Protein AF-0000000079804919 (afdb_homodimer)

Nearest PDB structures (foldseek):
  4dga-assembly2_B  TM=9.851E-01  e=1.008E-24  Macaca mulatta
  6gs6-assembly1_A  TM=9.842E-01  e=3.233E-24  Homo sapiens
  5yb9-assembly1_A  TM=9.857E-01  e=9.171E-24  Trichomonas vaginalis
  4dgc-assembly5_E  TM=9.926E-01  e=1.914E-23  Macaca mulatta
  2igw-assembly1_A  TM=9.872E-01  e=5.774E-23  Caenorhabditis elegans

Sequence (310 aa):
MTKVFLDFAKDGKLMGRVEIELFSGIVPKTCENFRALCTGEKGFGFRGREVNHSIPQFLMEVAGIGKSIYGPTFDDENFDVNFDAPGIVAMANQGRNSNNDRFYITFSVAEWLNGKNVAFGKVVKGMEFVKIIEKYGSVQGIPTAKFTIVDCGELMTKVFLDFAKDGKLMGRVEIELFSGIVPKTCENFRALCTGEKGFGFRGREVNHSIPQFLMEVAGIGKSIYGPTFDDENFDVNFDAPGIVAMANQGRNSNNDRFYITFSVAEWLNGKNVAFGKVVKGMEFVKIIEKYGSVQGIPTAKFTIVDCGEL

Solvent-accessible surface area (backbone atoms only — not comparable to full-atom values): 15492 Å² total; per-residue (Å²): 127,56,32,32,37,40,27,35,18,50,72,84,40,81,68,44,61,30,30,32,39,31,36,43,89,77,30,43,69,62,28,49,44,52,50,39,25,29,53,29,77,79,78,50,44,40,61,67,28,40,53,62,31,13,29,59,79,39,33,36,30,36,54,48,89,67,41,28,87,79,38,61,46,40,65,69,80,57,46,86,41,71,30,80,42,51,28,34,26,27,45,44,57,87,52,89,46,39,32,40,41,27,33,32,39,25,63,26,62,43,56,85,45,47,72,71,37,39,42,32,31,30,55,76,40,38,60,70,56,57,48,52,50,35,73,33,27,26,94,86,18,55,42,80,57,54,35,29,25,71,39,46,24,70,104,127,56,34,33,37,41,28,35,17,50,74,85,39,80,69,46,59,30,30,31,40,32,37,45,90,78,30,43,68,64,30,48,43,52,50,41,25,29,53,28,79,81,78,49,46,43,61,70,29,38,54,62,30,11,28,59,79,40,35,34,29,36,54,49,89,70,42,31,85,82,39,61,46,41,65,67,79,56,48,86,42,71,32,81,41,51,30,35,25,29,46,42,55,88,52,88,47,38,31,40,42,28,33,31,41,25,63,27,62,43,56,85,45,49,73,72,36,39,43,35,30,31,55,75,40,40,62,70,57,57,48,53,50,34,73,34,27,24,95,85,17,55,42,79,57,54,36,30,26,73,39,44,25,70,103

Secondary structure (DSSP, 8-state):
--EEEEEEEETTEEEEEEEEEE-TTT-HHHHHHHHHHHHTTTS--STT-BEEEEETTTEEEE--SS-BTTBS-B------S---STTEEEE--SSTT-B-S-EEEESS--GGGTTTS-EEEEEEE-HHHHHHHHHT--TTS--SS-EEEEEEEE-/--EEEEEEEETTEEEEEEEEEE-TTT-HHHHHHHHHHHHTTTS--STT-BEEEEETTTEEEE--SS-BTTBS-B------S---STTEEEE--SSTT-B-S-EEEESS--GGGTTTS-EEEEEEE-HHHHHHHHHT--TTS--SS-EEEEEEEE-

Radius of gyration: 20.63 Å; Cα contacts (8 Å, |Δi|>4): 843; chains: 2; bounding box: 39×59×45 Å

Structure (mmCIF, N/CA/C/O backbone):
data_AF-0000000079804919-model_v1
#
loop_
_entity.id
_entity.type
_entity.pdbx_description
1 polymer 'Peptidyl-prolyl cis-trans isomerase'
#
loop_
_atom_site.group_PDB
_atom_site.id
_atom_site.type_symbol
_atom_site.label_atom_id
_atom_site.label_alt_id
_atom_site.label_comp_id
_atom_site.label_asym_id
_atom_site.label_entity_id
_atom_site.label_seq_id
_atom_site.pdbx_PDB_ins_code
_atom_site.Cartn_x
_atom_site.Cartn_y
_atom_site.Cartn_z
_atom_site.occupancy
_atom_site.B_iso_or_equiv
_atom_site.auth_seq_id
_atom_site.auth_comp_id
_atom_site.auth_asym_id
_atom_site.auth_atom_id
_atom_site.pdbx_PDB_model_num
ATOM 1 N N . MET A 1 1 ? 6.641 -24.188 -21.562 1 79.44 1 MET A N 1
ATOM 2 C CA . MET A 1 1 ? 6.578 -23.094 -20.594 1 79.44 1 MET A CA 1
ATOM 3 C C . MET A 1 1 ? 6.258 -23.625 -19.188 1 79.44 1 MET A C 1
ATOM 5 O O . MET A 1 1 ? 5.367 -24.453 -19.031 1 79.44 1 MET A O 1
ATOM 9 N N . THR A 1 2 ? 7.098 -23.438 -18.188 1 95.56 2 THR A N 1
ATOM 10 C CA . THR A 1 2 ? 6.934 -23.969 -16.828 1 95.56 2 THR A CA 1
ATOM 11 C C . THR A 1 2 ? 5.797 -23.234 -16.109 1 95.56 2 THR A C 1
ATOM 13 O O . THR A 1 2 ? 5.676 -22.016 -16.203 1 95.56 2 THR A O 1
ATOM 16 N N . LYS A 1 3 ? 4.859 -24.078 -15.633 1 98.44 3 LYS A N 1
ATOM 17 C CA . LYS A 1 3 ? 3.756 -23.547 -14.844 1 98.44 3 LYS A CA 1
ATOM 18 C C . LYS A 1 3 ? 3.791 -24.078 -13.414 1 98.44 3 LYS A C 1
ATOM 20 O O . LYS A 1 3 ? 4.102 -25.25 -13.188 1 98.44 3 LYS A O 1
ATOM 25 N N . VAL A 1 4 ? 3.418 -23.25 -12.562 1 98.88 4 VAL A N 1
ATOM 26 C CA . VAL A 1 4 ? 3.291 -23.609 -11.156 1 98.88 4 VAL A CA 1
ATOM 27 C C . VAL A 1 4 ? 1.936 -23.141 -10.625 1 98.88 4 VAL A C 1
ATOM 29 O O . VAL A 1 4 ? 1.217 -22.406 -11.305 1 98.88 4 VAL A O 1
ATOM 32 N N . PHE A 1 5 ? 1.594 -23.719 -9.523 1 98.81 5 PHE A N 1
ATOM 33 C CA . PHE A 1 5 ? 0.35 -23.297 -8.883 1 98.81 5 PHE A CA 1
ATOM 34 C C . PHE A 1 5 ? 0.578 -22.953 -7.418 1 98.81 5 PHE A C 1
ATOM 36 O O . PHE A 1 5 ? 1.514 -23.469 -6.797 1 98.81 5 PHE A O 1
ATOM 43 N N . LEU A 1 6 ? -0.204 -22.141 -6.898 1 98.81 6 LEU A N 1
ATOM 44 C CA . LEU A 1 6 ? -0.35 -21.781 -5.492 1 98.81 6 LEU A CA 1
ATOM 45 C C . LEU A 1 6 ? -1.805 -21.891 -5.047 1 98.81 6 LEU A C 1
ATOM 47 O O . LEU A 1 6 ? -2.684 -21.25 -5.613 1 98.81 6 LEU A O 1
ATOM 51 N N . ASP A 1 7 ? -2.111 -22.734 -4.105 1 98.81 7 ASP A N 1
ATOM 52 C CA . ASP A 1 7 ? -3.426 -22.812 -3.477 1 98.81 7 ASP A CA 1
ATOM 53 C C . ASP A 1 7 ? -3.486 -21.922 -2.234 1 98.81 7 ASP A C 1
ATOM 55 O O . ASP A 1 7 ? -2.746 -22.141 -1.272 1 98.81 7 ASP A O 1
ATOM 59 N N . PHE A 1 8 ? -4.348 -20.953 -2.316 1 98.75 8 PHE A N 1
ATOM 60 C CA . PHE A 1 8 ? -4.473 -20.016 -1.204 1 98.75 8 PHE A CA 1
ATOM 61 C C . PHE A 1 8 ? -5.648 -20.391 -0.311 1 98.75 8 PHE A C 1
ATOM 63 O O . PHE A 1 8 ? -6.688 -20.844 -0.8 1 98.75 8 PHE A O 1
ATOM 70 N N . ALA A 1 9 ? -5.477 -20.25 0.929 1 98.62 9 ALA A N 1
ATOM 71 C CA . ALA A 1 9 ? -6.547 -20.281 1.92 1 98.62 9 ALA A CA 1
ATOM 72 C C . ALA A 1 9 ? -6.738 -18.922 2.572 1 98.62 9 ALA A C 1
ATOM 74 O O . ALA A 1 9 ? -5.777 -18.156 2.729 1 98.62 9 ALA A O 1
ATOM 75 N N . LYS A 1 10 ? -7.91 -18.547 2.785 1 98.06 10 LYS A N 1
ATOM 76 C CA . LYS A 1 10 ? -8.281 -17.391 3.59 1 98.06 10 LYS A CA 1
ATOM 77 C C . LYS A 1 10 ? -8.758 -17.812 4.977 1 98.06 10 LYS A C 1
ATOM 79 O O . LYS A 1 10 ? -9.75 -18.531 5.105 1 98.06 10 LYS A O 1
ATOM 84 N N . ASP A 1 11 ? -8.031 -17.453 5.992 1 98.12 11 ASP A N 1
ATOM 85 C CA . ASP A 1 11 ? -8.383 -17.781 7.367 1 98.12 11 ASP A CA 1
ATOM 86 C C . ASP A 1 11 ? -8.578 -19.281 7.539 1 98.12 11 ASP A C 1
ATOM 88 O O . ASP A 1 11 ? -9.555 -19.734 8.148 1 98.12 11 ASP A O 1
ATOM 92 N N . GLY A 1 12 ? -7.691 -19.984 6.883 1 97.25 12 GLY A N 1
ATOM 93 C CA . GLY A 1 12 ? -7.656 -21.422 7.055 1 97.25 12 GLY A CA 1
ATOM 94 C C . GLY A 1 12 ? -8.586 -22.156 6.109 1 97.25 12 GLY A C 1
ATOM 95 O O . GLY A 1 12 ? -8.578 -23.391 6.059 1 97.25 12 GLY A O 1
ATOM 96 N N . LYS A 1 13 ? -9.484 -21.422 5.441 1 97.62 13 LYS A N 1
ATOM 97 C CA . LYS A 1 13 ? -10.398 -22.047 4.48 1 97.62 13 LYS A CA 1
ATOM 98 C C . LYS A 1 13 ? -9.883 -21.891 3.055 1 97.62 13 LYS A C 1
ATOM 100 O O . LYS A 1 13 ? -9.555 -20.781 2.621 1 97.62 13 LYS A O 1
ATOM 105 N N . LEU A 1 14 ? -9.812 -23.031 2.385 1 98.12 14 LEU A N 1
ATOM 106 C CA . LEU A 1 14 ? -9.328 -23.047 1.008 1 98.12 14 LEU A CA 1
ATOM 107 C C . LEU A 1 14 ? -10.094 -22.031 0.162 1 98.12 14 LEU A C 1
ATOM 109 O O . LEU A 1 14 ? -11.328 -22 0.176 1 98.12 14 LEU A O 1
ATOM 113 N N . MET A 1 15 ? -9.406 -21.172 -0.5 1 98 15 MET A N 1
ATOM 114 C CA . MET A 1 15 ? -9.969 -20.141 -1.362 1 98 15 MET A CA 1
ATOM 115 C C . MET A 1 15 ? -9.938 -20.562 -2.824 1 98 15 MET A C 1
ATOM 117 O O . MET A 1 15 ? -10.969 -20.562 -3.502 1 98 15 MET A O 1
ATOM 121 N N . GLY A 1 16 ? -8.688 -20.922 -3.262 1 98.5 16 GLY A N 1
ATOM 122 C CA . GLY A 1 16 ? -8.562 -21.359 -4.641 1 98.5 16 GLY A CA 1
ATOM 123 C C . GLY A 1 16 ? -7.129 -21.391 -5.129 1 98.5 16 GLY A C 1
ATOM 124 O O . GLY A 1 16 ? -6.203 -21.094 -4.375 1 98.5 16 GLY A O 1
ATOM 125 N N . ARG A 1 17 ? -7.055 -21.891 -6.434 1 98.75 17 ARG A N 1
ATOM 126 C CA . ARG A 1 17 ? -5.746 -22.125 -7.047 1 98.75 17 ARG A CA 1
ATOM 127 C C . ARG A 1 17 ? -5.398 -21 -8.016 1 98.75 17 ARG A C 1
ATOM 129 O O . ARG A 1 17 ? -6.246 -20.562 -8.797 1 98.75 17 ARG A O 1
ATOM 136 N N . VAL A 1 18 ? -4.215 -20.5 -7.859 1 98.88 18 VAL A N 1
ATOM 137 C CA . VAL A 1 18 ? -3.611 -19.578 -8.812 1 98.88 18 VAL A CA 1
ATOM 138 C C . VAL A 1 18 ? -2.537 -20.297 -9.625 1 98.88 18 VAL A C 1
ATOM 140 O O . VAL A 1 18 ? -1.664 -20.953 -9.062 1 98.88 18 VAL A O 1
ATOM 143 N N . GLU A 1 19 ? -2.637 -20.172 -10.906 1 98.94 19 GLU A N 1
ATOM 144 C CA . GLU A 1 19 ? -1.635 -20.75 -11.797 1 98.94 19 GLU A CA 1
ATOM 145 C C . GLU A 1 19 ? -0.771 -19.656 -12.43 1 98.94 19 GLU A C 1
ATOM 147 O O . GLU A 1 19 ? -1.288 -18.656 -12.906 1 98.94 19 GLU A O 1
ATOM 152 N N . ILE A 1 20 ? 0.447 -19.906 -12.422 1 98.88 20 ILE A N 1
ATOM 153 C CA . ILE A 1 20 ? 1.438 -18.953 -12.898 1 98.88 20 ILE A CA 1
ATOM 154 C C . ILE A 1 20 ? 2.285 -19.594 -14 1 98.88 20 ILE A C 1
ATOM 156 O O . ILE A 1 20 ? 2.783 -20.703 -13.836 1 98.88 20 ILE A O 1
ATOM 160 N N . GLU A 1 21 ? 2.354 -18.906 -15.086 1 98.88 21 GLU A N 1
ATOM 161 C CA . GLU A 1 21 ? 3.32 -19.25 -16.125 1 98.88 21 GLU A CA 1
ATOM 162 C C . GLU A 1 21 ? 4.656 -18.547 -15.891 1 98.88 21 GLU A C 1
ATOM 164 O O . GLU A 1 21 ? 4.699 -17.328 -15.68 1 98.88 21 GLU A O 1
ATOM 169 N N . LEU A 1 22 ? 5.668 -19.297 -15.867 1 98.69 22 LEU A N 1
ATOM 170 C CA . LEU A 1 22 ? 7.02 -18.797 -15.672 1 98.69 22 LEU A CA 1
ATOM 171 C C . LEU A 1 22 ? 7.695 -18.5 -17.016 1 98.69 22 LEU A C 1
ATOM 173 O O . LEU A 1 22 ? 7.547 -19.281 -17.953 1 98.69 22 LEU A O 1
ATOM 177 N N . PHE A 1 23 ? 8.43 -17.469 -17.016 1 98.44 23 PHE A N 1
ATOM 178 C CA . PHE A 1 23 ? 9.148 -17.094 -18.234 1 98.44 23 PHE A CA 1
ATOM 179 C C . PHE A 1 23 ? 10.562 -17.672 -18.219 1 98.44 23 PHE A C 1
ATOM 181 O O . PHE A 1 23 ? 11.531 -16.922 -18.328 1 98.44 23 PHE A O 1
ATOM 188 N N . SER A 1 24 ? 10.586 -18.953 -18.266 1 97.75 24 SER A N 1
ATOM 189 C CA . SER A 1 24 ? 11.836 -19.688 -18.094 1 97.75 24 SER A CA 1
ATOM 190 C C . SER A 1 24 ? 12.773 -19.438 -19.281 1 97.75 24 SER A C 1
ATOM 192 O O . SER A 1 24 ? 13.992 -19.609 -19.156 1 97.75 24 SER A O 1
ATOM 194 N N . GLY A 1 25 ? 12.242 -19.062 -20.391 1 97.19 25 GLY A N 1
ATOM 195 C CA . GLY A 1 25 ? 13.07 -18.75 -21.547 1 97.19 25 GLY A CA 1
ATOM 196 C C . GLY A 1 25 ? 13.75 -17.391 -21.438 1 97.19 25 GLY A C 1
ATOM 197 O O . GLY A 1 25 ? 14.742 -17.141 -22.125 1 97.19 25 GLY A O 1
ATOM 198 N N . ILE A 1 26 ? 13.281 -16.656 -20.609 1 97.69 26 ILE A N 1
ATOM 199 C CA . ILE A 1 26 ? 13.773 -15.289 -20.5 1 97.69 26 ILE A CA 1
ATOM 200 C C . ILE A 1 26 ? 14.664 -15.164 -19.266 1 97.69 26 ILE A C 1
ATOM 202 O O . ILE A 1 26 ? 15.773 -14.625 -19.344 1 97.69 26 ILE A O 1
ATOM 206 N N . VAL A 1 27 ? 14.211 -15.633 -18.141 1 98.06 27 VAL A N 1
ATOM 207 C CA . VAL A 1 27 ? 14.93 -15.562 -16.875 1 98.06 27 VAL A CA 1
ATOM 208 C C . VAL A 1 27 ? 14.969 -16.938 -16.219 1 98.06 27 VAL A C 1
ATOM 210 O O . VAL A 1 27 ? 14.414 -17.141 -15.141 1 98.06 27 VAL A O 1
ATOM 213 N N . PRO A 1 28 ? 15.695 -17.859 -16.875 1 98.25 28 PRO A N 1
ATOM 214 C CA . PRO A 1 28 ? 15.68 -19.25 -16.438 1 98.25 28 PRO A CA 1
ATOM 215 C C . PRO A 1 28 ? 16.141 -19.422 -14.992 1 98.25 28 PRO A C 1
ATOM 217 O O . PRO A 1 28 ? 15.602 -20.266 -14.266 1 98.25 28 PRO A O 1
ATOM 220 N N . LYS A 1 29 ? 17.188 -18.656 -14.57 1 97.88 29 LYS A N 1
ATOM 221 C CA . LYS A 1 29 ? 17.688 -18.797 -13.211 1 97.88 29 LYS A CA 1
ATOM 222 C C . LYS A 1 29 ? 16.641 -18.375 -12.188 1 97.88 29 LYS A C 1
ATOM 224 O O . LYS A 1 29 ? 16.406 -19.062 -11.188 1 97.88 29 LYS A O 1
ATOM 229 N N . THR A 1 30 ? 16.016 -17.312 -12.352 1 97.94 30 THR A N 1
ATOM 230 C CA . THR A 1 30 ? 14.961 -16.812 -11.477 1 97.94 30 THR A CA 1
ATOM 231 C C . THR A 1 30 ? 13.773 -17.766 -11.453 1 97.94 30 THR A C 1
ATOM 233 O O . THR A 1 30 ? 13.234 -18.062 -10.391 1 97.94 30 THR A O 1
ATOM 236 N N . CYS A 1 31 ? 13.414 -18.25 -12.586 1 98.56 31 CYS A N 1
ATOM 237 C CA . CYS A 1 31 ? 12.289 -19.188 -12.688 1 98.56 31 CYS A CA 1
ATOM 238 C C . CYS A 1 31 ? 12.586 -20.469 -11.93 1 98.56 31 CYS A C 1
ATOM 240 O O . CYS A 1 31 ? 11.703 -21.031 -11.273 1 98.56 31 CYS A O 1
ATOM 242 N N . GLU A 1 32 ? 13.758 -20.859 -12.07 1 98.44 32 GLU A N 1
ATOM 243 C CA . GLU A 1 32 ? 14.125 -22.109 -11.383 1 98.44 32 GLU A CA 1
ATOM 244 C C . GLU A 1 32 ? 14.078 -21.938 -9.867 1 98.44 32 GLU A C 1
ATOM 246 O O . GLU A 1 32 ? 13.641 -22.828 -9.148 1 98.44 32 GLU A O 1
ATOM 251 N N . ASN A 1 33 ? 14.57 -20.844 -9.359 1 98.19 33 ASN A N 1
ATOM 252 C CA . ASN A 1 33 ? 14.453 -20.547 -7.934 1 98.19 33 ASN A CA 1
ATOM 253 C C . ASN A 1 33 ? 13 -20.625 -7.469 1 98.19 33 ASN A C 1
ATOM 255 O O . ASN A 1 33 ? 12.703 -21.297 -6.48 1 98.19 33 ASN A O 1
ATOM 259 N N . PHE A 1 34 ? 12.031 -19.984 -8.242 1 98.19 34 PHE A N 1
ATOM 260 C CA . PHE A 1 34 ? 10.617 -19.922 -7.887 1 98.19 34 PHE A CA 1
ATOM 261 C C . PHE A 1 34 ? 9.984 -21.312 -7.977 1 98.19 34 PHE A C 1
ATOM 263 O O . PHE A 1 34 ? 9.258 -21.734 -7.074 1 98.19 34 PHE A O 1
ATOM 270 N N . ARG A 1 35 ? 10.281 -21.969 -9.07 1 98.56 35 ARG A N 1
ATOM 271 C CA . ARG A 1 35 ? 9.742 -23.312 -9.273 1 98.56 35 ARG A CA 1
ATOM 272 C C . ARG A 1 35 ? 10.148 -24.25 -8.133 1 98.56 35 ARG A C 1
ATOM 274 O O . ARG A 1 35 ? 9.312 -24.969 -7.582 1 98.56 35 ARG A O 1
ATOM 281 N N . ALA A 1 36 ? 11.383 -24.203 -7.738 1 98.38 36 ALA A N 1
ATOM 282 C CA . ALA A 1 36 ? 11.883 -25.094 -6.691 1 98.38 36 ALA A CA 1
ATOM 283 C C . ALA A 1 36 ? 11.266 -24.75 -5.34 1 98.38 36 ALA A C 1
ATOM 285 O O . ALA A 1 36 ? 11 -25.641 -4.527 1 98.38 36 ALA A O 1
ATOM 286 N N . LEU A 1 37 ? 11.031 -23.5 -5.105 1 97.94 37 LEU A N 1
ATOM 287 C CA . LEU A 1 37 ? 10.383 -23.078 -3.865 1 97.94 37 LEU A CA 1
ATOM 288 C C . LEU A 1 37 ? 8.906 -23.484 -3.863 1 97.94 37 LEU A C 1
ATOM 290 O O . LEU A 1 37 ? 8.344 -23.781 -2.809 1 97.94 37 LEU A O 1
ATOM 294 N N . CYS A 1 38 ? 8.258 -23.547 -5.043 1 98.19 38 CYS A N 1
ATOM 295 C CA . CYS A 1 38 ? 6.887 -24.031 -5.148 1 98.19 38 CYS A CA 1
ATOM 296 C C . CYS A 1 38 ? 6.809 -25.531 -4.836 1 98.19 38 CYS A C 1
ATOM 298 O O . CYS A 1 38 ? 5.855 -25.984 -4.199 1 98.19 38 CYS A O 1
ATOM 300 N N . THR A 1 39 ? 7.863 -26.219 -5.309 1 98.06 39 THR A N 1
ATOM 301 C CA . THR A 1 39 ? 7.816 -27.656 -5.137 1 98.06 39 THR A CA 1
ATOM 302 C C . THR A 1 39 ? 8.32 -28.062 -3.754 1 98.06 39 THR A C 1
ATOM 304 O O . THR A 1 39 ? 8.016 -29.141 -3.264 1 98.06 39 THR A O 1
ATOM 307 N N . GLY A 1 40 ? 9.117 -27.25 -3.258 1 97.19 40 GLY A N 1
ATOM 308 C CA . GLY A 1 40 ? 9.719 -27.578 -1.974 1 97.19 40 GLY A CA 1
ATOM 309 C C . GLY A 1 40 ? 10.805 -28.641 -2.074 1 97.19 40 GLY A C 1
ATOM 310 O O . GLY A 1 40 ? 11.195 -29.234 -1.067 1 97.19 40 GLY A O 1
ATOM 311 N N . GLU A 1 41 ? 11.312 -28.844 -3.135 1 97.56 41 GLU A N 1
ATOM 312 C CA . GLU A 1 41 ? 12.203 -29.984 -3.363 1 97.56 41 GLU A CA 1
ATOM 313 C C . GLU A 1 41 ? 13.578 -29.75 -2.75 1 97.56 41 GLU A C 1
ATOM 315 O O . GLU A 1 41 ? 14.359 -30.688 -2.578 1 97.56 41 GLU A O 1
ATOM 320 N N . LYS A 1 42 ? 13.812 -28.641 -2.395 1 96.12 42 LYS A N 1
ATOM 321 C CA . LYS A 1 42 ? 15.078 -28.328 -1.75 1 96.12 42 LYS A CA 1
ATOM 322 C C . LYS A 1 42 ? 14.945 -28.359 -0.23 1 96.12 42 LYS A C 1
ATOM 324 O O . LYS A 1 42 ? 15.883 -28 0.487 1 96.12 42 LYS A O 1
ATOM 329 N N . GLY A 1 43 ? 13.844 -28.578 0.295 1 95.69 43 GLY A N 1
ATOM 330 C CA . GLY A 1 43 ? 13.625 -28.719 1.727 1 95.69 43 GLY A CA 1
ATOM 331 C C . GLY A 1 43 ? 12.977 -27.484 2.346 1 95.69 43 GLY A C 1
ATOM 332 O O . GLY A 1 43 ? 12.789 -27.422 3.562 1 95.69 43 GLY A O 1
ATOM 333 N N . PHE A 1 44 ? 12.773 -26.594 1.587 1 95.94 44 PHE A N 1
ATOM 334 C CA . PHE A 1 44 ? 12.055 -25.391 1.977 1 95.94 44 PHE A CA 1
ATOM 335 C C . PHE A 1 44 ? 11.289 -24.812 0.792 1 95.94 44 PHE A C 1
ATOM 337 O O . PHE A 1 44 ? 11.547 -25.172 -0.358 1 95.94 44 PHE A O 1
ATOM 344 N N . GLY A 1 45 ? 10.211 -24.047 1.092 1 96.81 45 GLY A N 1
ATOM 345 C CA . GLY A 1 45 ? 9.406 -23.5 0.015 1 96.81 45 GLY A CA 1
ATOM 346 C C . GLY A 1 45 ? 8.242 -22.656 0.509 1 96.81 45 GLY A C 1
ATOM 347 O O . GLY A 1 45 ? 8.297 -22.094 1.61 1 96.81 45 GLY A O 1
ATOM 348 N N . PHE A 1 46 ? 7.277 -22.547 -0.342 1 97.81 46 PHE A N 1
ATOM 349 C CA . PHE A 1 46 ? 6.211 -21.578 -0.124 1 97.81 46 PHE A CA 1
ATOM 350 C C . PHE A 1 46 ? 5.062 -22.203 0.662 1 97.81 46 PHE A C 1
ATOM 352 O O . PHE A 1 46 ? 4.184 -21.5 1.151 1 97.81 46 PHE A O 1
ATOM 359 N N . ARG A 1 47 ? 4.992 -23.531 0.746 1 97.06 47 ARG A N 1
ATOM 360 C CA . ARG A 1 47 ? 3.891 -24.141 1.484 1 97.06 47 ARG A CA 1
ATOM 361 C C . ARG A 1 47 ? 3.852 -23.641 2.924 1 97.06 47 ARG A C 1
ATOM 363 O O . ARG A 1 47 ? 4.871 -23.656 3.617 1 97.06 47 ARG A O 1
ATOM 370 N N . GLY A 1 48 ? 2.742 -23.125 3.256 1 97.19 48 GLY A N 1
ATOM 371 C CA . GLY A 1 48 ? 2.549 -22.641 4.613 1 97.19 48 GLY A CA 1
ATOM 372 C C . GLY A 1 48 ? 2.867 -21.172 4.773 1 97.19 48 GLY A C 1
ATOM 373 O O . GLY A 1 48 ? 2.59 -20.578 5.816 1 97.19 48 GLY A O 1
ATOM 374 N N . ARG A 1 49 ? 3.42 -20.578 3.758 1 98.12 49 ARG A N 1
ATOM 375 C CA . ARG A 1 49 ? 3.797 -19.172 3.828 1 98.12 49 ARG A CA 1
ATOM 376 C C . ARG A 1 49 ? 2.578 -18.266 3.674 1 98.12 49 ARG A C 1
ATOM 378 O O . ARG A 1 49 ? 1.578 -18.656 3.07 1 98.12 49 ARG A O 1
ATOM 385 N N . GLU A 1 50 ? 2.654 -17.125 4.273 1 97.88 50 GLU A N 1
ATOM 386 C CA . GLU A 1 50 ? 1.538 -16.188 4.277 1 97.88 50 GLU A CA 1
ATOM 387 C C . GLU A 1 50 ? 1.8 -15.023 3.336 1 97.88 50 GLU A C 1
ATOM 389 O O . GLU A 1 50 ? 2.953 -14.695 3.043 1 97.88 50 GLU A O 1
ATOM 394 N N . VAL A 1 51 ? 0.707 -14.492 2.793 1 98 51 VAL A N 1
ATOM 395 C CA . VAL A 1 51 ? 0.78 -13.172 2.164 1 98 51 VAL A CA 1
ATOM 396 C C . VAL A 1 51 ? 1.035 -12.109 3.225 1 98 51 VAL A C 1
ATOM 398 O O . VAL A 1 51 ? 0.164 -11.82 4.051 1 98 51 VAL A O 1
ATOM 401 N N . ASN A 1 52 ? 2.209 -11.531 3.189 1 95.88 52 ASN A N 1
ATOM 402 C CA . ASN A 1 52 ? 2.582 -10.625 4.27 1 9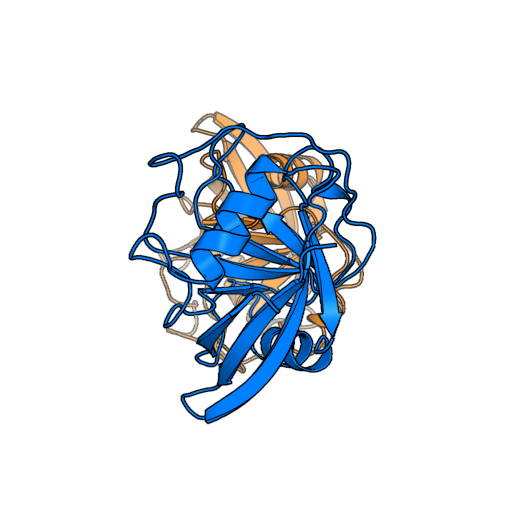5.88 52 ASN A CA 1
ATOM 403 C C . ASN A 1 52 ? 2.348 -9.172 3.885 1 95.88 52 ASN A C 1
ATOM 405 O O . ASN A 1 52 ? 2.324 -8.289 4.75 1 95.88 52 ASN A O 1
ATOM 409 N N . HIS A 1 53 ? 2.203 -8.898 2.568 1 95.62 53 HIS A N 1
ATOM 410 C CA . HIS A 1 53 ? 1.838 -7.566 2.104 1 95.62 53 HIS A CA 1
ATOM 411 C C . HIS A 1 53 ? 0.755 -7.637 1.03 1 95.62 53 HIS A C 1
ATOM 413 O O . HIS A 1 53 ? 0.788 -8.516 0.166 1 95.62 53 HIS A O 1
ATOM 419 N N . SER A 1 54 ? -0.128 -6.805 1.085 1 95.5 54 SER A N 1
ATOM 420 C CA . SER A 1 54 ? -1.164 -6.594 0.079 1 95.5 54 SER A CA 1
ATOM 421 C C . SER A 1 54 ? -1.59 -5.129 0.024 1 95.5 54 SER A C 1
ATOM 423 O O . SER A 1 54 ? -2.221 -4.625 0.956 1 95.5 54 SER A O 1
ATOM 425 N N . ILE A 1 55 ? -1.188 -4.516 -1.048 1 93.69 55 ILE A N 1
ATOM 426 C CA . ILE A 1 55 ? -1.53 -3.115 -1.265 1 93.69 55 ILE A CA 1
ATOM 427 C C . ILE A 1 55 ? -2.496 -2.996 -2.443 1 93.69 55 ILE A C 1
ATOM 429 O O . ILE A 1 55 ? -2.111 -3.221 -3.592 1 93.69 55 ILE A O 1
ATOM 433 N N . PRO A 1 56 ? -3.793 -2.578 -2.135 1 92.94 56 PRO A N 1
ATOM 434 C CA . PRO A 1 56 ? -4.781 -2.498 -3.215 1 92.94 56 PRO A CA 1
ATOM 435 C C . PRO A 1 56 ? -4.309 -1.635 -4.383 1 92.94 56 PRO A C 1
ATOM 437 O O . PRO A 1 56 ? -3.686 -0.591 -4.172 1 92.94 56 PRO A O 1
ATOM 440 N N . GLN A 1 57 ? -4.633 -2.146 -5.633 1 92.25 57 GLN A N 1
ATOM 441 C CA . GLN A 1 57 ? -4.316 -1.493 -6.898 1 92.25 57 GLN A CA 1
ATOM 442 C C . GLN A 1 57 ? -2.814 -1.528 -7.172 1 92.25 57 GLN A C 1
ATOM 444 O O . GLN A 1 57 ? -2.318 -0.804 -8.039 1 92.25 57 GLN A O 1
ATOM 449 N N . PHE A 1 58 ? -2.084 -2.316 -6.461 1 93.94 58 PHE A N 1
ATOM 450 C CA . PHE A 1 58 ? -0.643 -2.404 -6.668 1 93.94 58 PHE A CA 1
ATOM 451 C C . PHE A 1 58 ? -0.193 -3.859 -6.73 1 93.94 58 PHE A C 1
ATOM 453 O O . PHE A 1 58 ? -0.198 -4.473 -7.797 1 93.94 58 PHE A O 1
ATOM 460 N N . LEU A 1 59 ? -0.017 -4.426 -5.43 1 97.25 59 LEU A N 1
ATOM 461 C CA . LEU A 1 59 ? 0.508 -5.785 -5.492 1 97.25 59 LEU A CA 1
ATOM 462 C C . LEU A 1 59 ? 0.26 -6.523 -4.18 1 97.25 59 LEU A C 1
ATOM 464 O O . LEU A 1 59 ? -0.171 -5.918 -3.193 1 97.25 59 LEU A O 1
ATOM 468 N N . MET A 1 60 ? 0.433 -7.883 -4.164 1 98 60 MET A N 1
ATOM 469 C CA . MET A 1 60 ? 0.613 -8.727 -2.986 1 98 60 MET A CA 1
ATOM 470 C C . MET A 1 60 ? 2.008 -9.344 -2.967 1 98 60 MET A C 1
ATOM 472 O O . MET A 1 60 ? 2.602 -9.578 -4.02 1 98 60 MET A O 1
ATOM 476 N N . GLU A 1 61 ? 2.535 -9.531 -1.785 1 97.38 61 GLU A N 1
ATOM 477 C CA . GLU A 1 61 ? 3.863 -10.117 -1.615 1 97.38 61 GLU A CA 1
ATOM 478 C C . GLU A 1 61 ? 3.828 -11.297 -0.656 1 97.38 61 GLU A C 1
ATOM 480 O O . GLU A 1 61 ? 3.055 -11.305 0.305 1 97.38 61 GLU A O 1
ATOM 485 N N . VAL A 1 62 ? 4.539 -12.367 -0.976 1 97.75 62 VAL A N 1
ATOM 486 C CA . VAL A 1 62 ? 4.781 -13.523 -0.117 1 97.75 62 VAL A CA 1
ATOM 487 C C . VAL A 1 62 ? 6.273 -13.625 0.193 1 97.75 62 VAL A C 1
ATOM 489 O O . VAL A 1 62 ? 7.109 -13.578 -0.715 1 97.75 62 VAL A O 1
ATOM 492 N N . ALA A 1 63 ? 6.539 -13.672 1.474 1 90.38 63 ALA A N 1
ATOM 493 C CA . ALA A 1 63 ? 7.918 -13.898 1.901 1 90.38 63 ALA A CA 1
ATOM 494 C C . ALA A 1 63 ? 8.164 -15.375 2.189 1 90.38 63 ALA A C 1
ATOM 496 O O . ALA A 1 63 ? 7.273 -16.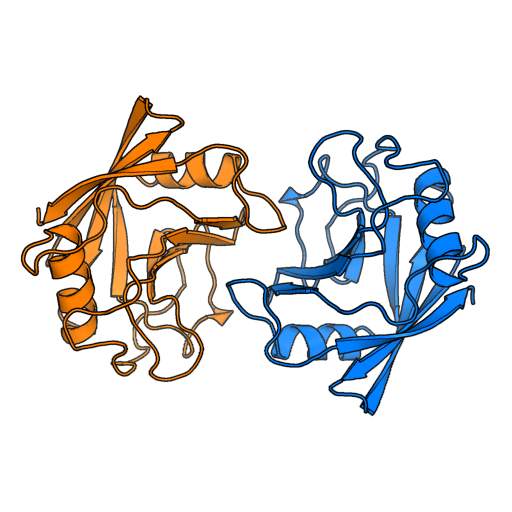078 2.66 1 90.38 63 ALA A O 1
ATOM 497 N N . GLY A 1 64 ? 9.375 -15.875 1.843 1 88.62 64 GLY A N 1
ATOM 498 C CA . GLY A 1 64 ? 9.789 -17.234 2.148 1 88.62 64 GLY A CA 1
ATOM 499 C C . GLY A 1 64 ? 10.562 -17.344 3.449 1 88.62 64 GLY A C 1
ATOM 500 O O . GLY A 1 64 ? 10.172 -16.75 4.457 1 88.62 64 GLY A O 1
ATOM 501 N N . ILE A 1 65 ? 11.477 -18.156 3.516 1 88.62 65 ILE A N 1
ATOM 502 C CA . ILE A 1 65 ? 12.227 -18.484 4.723 1 88.62 65 ILE A CA 1
ATOM 503 C C . ILE A 1 65 ? 13.477 -17.625 4.805 1 88.62 65 ILE A C 1
ATOM 505 O O . ILE A 1 65 ? 14.211 -17.672 5.797 1 88.62 65 ILE A O 1
ATOM 509 N N . GLY A 1 66 ? 13.812 -16.953 3.729 1 92.12 66 GLY A N 1
ATOM 510 C CA . GLY A 1 66 ? 14.93 -16.016 3.805 1 92.12 66 GLY A CA 1
ATOM 511 C C . GLY A 1 66 ? 16.141 -16.469 3.004 1 92.12 66 GLY A C 1
ATOM 512 O O . GLY A 1 66 ? 17.266 -16.047 3.268 1 92.12 66 GLY A O 1
ATOM 513 N N . LYS A 1 67 ? 15.922 -17.391 2.125 1 95.44 67 LYS A N 1
ATOM 514 C CA . LYS A 1 67 ? 17.016 -17.844 1.276 1 95.44 67 LYS A CA 1
ATOM 515 C C . LYS A 1 67 ? 16.516 -18.391 -0.053 1 95.44 67 LYS A C 1
ATOM 517 O O . LYS A 1 67 ? 15.406 -18.938 -0.121 1 95.44 67 LYS A O 1
ATOM 522 N N . SER A 1 68 ? 17.359 -18.188 -1.107 1 96.75 68 SER A N 1
ATOM 523 C CA . SER A 1 68 ? 17.109 -18.797 -2.41 1 96.75 68 SER A CA 1
ATOM 524 C C . SER A 1 68 ? 17.734 -20.203 -2.488 1 96.75 68 SER A C 1
ATOM 526 O O . SER A 1 68 ? 18.391 -20.641 -1.545 1 96.75 68 SER A O 1
ATOM 528 N N . ILE A 1 69 ? 17.438 -20.875 -3.545 1 97.5 69 ILE A N 1
ATOM 529 C CA . ILE A 1 69 ? 18.031 -22.203 -3.746 1 97.5 69 ILE A CA 1
ATOM 530 C C . ILE A 1 69 ? 19.516 -22.062 -4.102 1 97.5 69 ILE A C 1
ATOM 532 O O . ILE A 1 69 ? 20.25 -23.047 -4.113 1 97.5 69 ILE A O 1
ATOM 536 N N . TYR A 1 70 ? 20 -20.828 -4.32 1 97.62 70 TYR A N 1
ATOM 537 C CA . TYR A 1 70 ? 21.375 -20.578 -4.699 1 97.62 70 TYR A CA 1
ATOM 538 C C . TYR A 1 70 ? 22.172 -20.031 -3.52 1 97.62 70 TYR A C 1
ATOM 540 O O . TYR A 1 70 ? 23.375 -19.75 -3.648 1 97.62 70 TYR A O 1
ATOM 548 N N . GLY A 1 71 ? 21.625 -19.984 -2.48 1 96.69 71 GLY A N 1
ATOM 549 C CA . GLY A 1 71 ? 22.188 -19.312 -1.317 1 96.69 71 GLY A CA 1
ATOM 550 C C . GLY A 1 71 ? 21.281 -18.203 -0.781 1 96.69 71 GLY A C 1
ATOM 551 O O . GLY A 1 71 ? 20.078 -18.188 -1.05 1 96.69 71 GLY A O 1
ATOM 552 N N . PRO A 1 72 ? 21.875 -17.359 0.104 1 96.06 72 PRO A N 1
ATOM 553 C CA . PRO A 1 72 ? 21.031 -16.328 0.709 1 96.06 72 PRO A CA 1
ATOM 554 C C . PRO A 1 72 ? 20.375 -15.406 -0.327 1 96.06 72 PRO A C 1
ATOM 556 O O . PRO A 1 72 ? 19.188 -15.094 -0.227 1 96.06 72 PRO A O 1
ATOM 559 N N . THR A 1 73 ? 21.172 -14.945 -1.338 1 95.06 73 THR A N 1
ATOM 560 C CA . THR A 1 73 ? 20.688 -14.094 -2.41 1 95.06 73 THR A CA 1
ATOM 561 C C . THR A 1 73 ? 21.25 -14.531 -3.758 1 95.06 73 THR A C 1
ATOM 563 O O . THR A 1 73 ? 22.125 -15.406 -3.816 1 95.06 73 THR A O 1
ATOM 566 N N . PHE A 1 74 ? 20.688 -14.078 -4.867 1 97.5 74 PHE A N 1
ATOM 567 C CA . PHE A 1 74 ? 21.234 -14.281 -6.207 1 97.5 74 PHE A CA 1
ATOM 568 C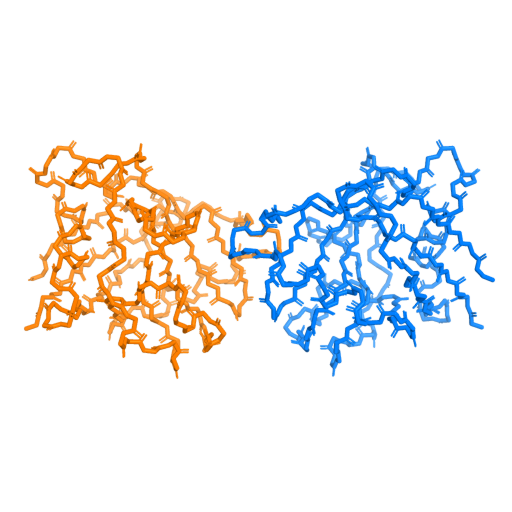 C . PHE A 1 74 ? 21 -13.055 -7.074 1 97.5 74 PHE A C 1
ATOM 570 O O . PHE A 1 74 ? 20.156 -12.211 -6.762 1 97.5 74 PHE A O 1
ATOM 577 N N . ASP A 1 75 ? 21.734 -12.922 -8.078 1 97.19 75 ASP A N 1
ATOM 578 C CA . ASP A 1 75 ? 21.797 -11.727 -8.906 1 97.19 75 ASP A CA 1
ATOM 579 C C . ASP A 1 75 ? 20.547 -11.602 -9.789 1 97.19 75 ASP A C 1
ATOM 581 O O . ASP A 1 75 ? 19.938 -12.609 -10.156 1 97.19 75 ASP A O 1
ATOM 585 N N . ASP A 1 76 ? 20.25 -10.273 -10.109 1 96.25 76 ASP A N 1
ATOM 586 C CA . ASP A 1 76 ? 19.25 -10.008 -11.141 1 96.25 76 ASP A CA 1
ATOM 587 C C . ASP A 1 76 ? 19.672 -10.625 -12.477 1 96.25 76 ASP A C 1
ATOM 589 O O . ASP A 1 76 ? 20.797 -10.414 -12.938 1 96.25 76 ASP A O 1
ATOM 593 N N . GLU A 1 77 ? 18.812 -11.438 -12.969 1 97.25 77 GLU A N 1
ATOM 594 C CA . GLU A 1 77 ? 19.125 -12.07 -14.25 1 97.25 77 GLU A CA 1
ATOM 595 C C . GLU A 1 77 ? 19 -11.086 -15.398 1 97.25 77 GLU A C 1
ATOM 597 O O . GLU A 1 77 ? 19.953 -10.875 -16.156 1 97.25 77 GLU A O 1
ATOM 602 N N . ASN A 1 78 ? 17.906 -10.43 -15.672 1 97 78 ASN A N 1
ATOM 603 C CA . ASN A 1 78 ? 17.641 -9.328 -16.578 1 97 78 ASN A CA 1
ATOM 604 C C . ASN A 1 78 ? 16.312 -8.648 -16.266 1 97 78 ASN A C 1
ATOM 606 O O . ASN A 1 78 ? 15.617 -9.039 -15.328 1 97 78 ASN A O 1
ATOM 610 N N . PHE A 1 79 ? 16 -7.707 -17 1 97.31 79 PHE A N 1
ATOM 611 C CA . PHE A 1 79 ? 14.781 -6.941 -16.781 1 97.31 79 PHE A CA 1
ATOM 612 C C . PHE A 1 79 ? 13.961 -6.852 -18.062 1 97.31 79 PHE A C 1
ATOM 614 O O . PHE A 1 79 ? 13.359 -5.816 -18.359 1 97.31 79 PHE A O 1
ATOM 621 N N . ASP A 1 80 ? 13.898 -7.914 -18.828 1 97.38 80 ASP A N 1
ATOM 622 C CA . ASP A 1 80 ? 13.336 -7.898 -20.172 1 97.38 80 ASP A CA 1
ATOM 623 C C . ASP A 1 80 ? 11.812 -7.977 -20.125 1 97.38 80 ASP A C 1
ATOM 625 O O . ASP A 1 80 ? 11.141 -7.664 -21.109 1 97.38 80 ASP A O 1
ATOM 629 N N . VAL A 1 81 ? 11.352 -8.492 -19 1 97.12 81 VAL A N 1
ATOM 630 C CA . VAL A 1 81 ? 9.898 -8.594 -18.859 1 97.12 81 VAL A CA 1
ATOM 631 C C . VAL A 1 81 ? 9.352 -7.328 -18.203 1 97.12 81 VAL A C 1
ATOM 633 O O . VAL A 1 81 ? 9.836 -6.918 -17.141 1 97.12 81 VAL A O 1
ATOM 636 N N . ASN A 1 82 ? 8.336 -6.734 -18.875 1 97.44 82 ASN A N 1
ATOM 637 C CA . ASN A 1 82 ? 7.77 -5.484 -18.391 1 97.44 82 ASN A CA 1
ATOM 638 C C . ASN A 1 82 ? 6.551 -5.73 -17.5 1 97.44 82 ASN A C 1
ATOM 640 O O . ASN A 1 82 ? 5.898 -6.77 -17.609 1 97.44 82 ASN A O 1
ATOM 644 N N . PHE A 1 83 ? 6.258 -4.719 -16.609 1 97.31 83 PHE A N 1
ATOM 645 C CA . PHE A 1 83 ? 5.098 -4.719 -15.719 1 97.31 83 PHE A CA 1
ATOM 646 C C . PHE A 1 83 ? 3.928 -3.982 -16.359 1 97.31 83 PHE A C 1
ATOM 648 O O . PHE A 1 83 ? 3.369 -3.057 -15.766 1 97.31 83 PHE A O 1
ATOM 655 N N . ASP A 1 84 ? 3.459 -4.492 -17.5 1 97.56 84 ASP A N 1
ATOM 656 C CA . ASP A 1 84 ? 2.506 -3.768 -18.344 1 97.56 84 ASP A CA 1
ATOM 657 C C . ASP A 1 84 ? 1.113 -4.387 -18.25 1 97.56 84 ASP A C 1
ATOM 659 O O . ASP A 1 84 ? 0.233 -4.07 -19.047 1 97.56 84 ASP A O 1
ATOM 663 N N . ALA A 1 85 ? 0.919 -5.27 -17.344 1 97.69 85 ALA A N 1
ATOM 664 C CA . ALA A 1 85 ? -0.37 -5.918 -17.109 1 97.69 85 ALA A CA 1
ATOM 665 C C . ALA A 1 85 ? -0.509 -6.379 -15.664 1 97.69 85 ALA A C 1
ATOM 667 O O . ALA A 1 85 ? 0.491 -6.551 -14.969 1 97.69 85 ALA A O 1
ATOM 668 N N . PRO A 1 86 ? -1.755 -6.465 -15.172 1 98.06 86 PRO A N 1
ATOM 669 C CA . PRO A 1 86 ? -1.94 -7.152 -13.898 1 98.06 86 PRO A CA 1
ATOM 670 C C . PRO A 1 86 ? -1.457 -8.602 -13.93 1 98.06 86 PRO A C 1
ATOM 672 O O . PRO A 1 86 ? -1.407 -9.211 -15 1 98.06 86 PRO A O 1
ATOM 675 N N . GLY A 1 87 ? -1.129 -9.109 -12.836 1 98.75 87 GLY A N 1
ATOM 676 C CA . GLY A 1 87 ? -0.829 -10.531 -12.711 1 98.75 87 GLY A CA 1
ATOM 677 C C . GLY A 1 87 ? 0.621 -10.859 -13.016 1 98.75 87 GLY A C 1
ATOM 678 O O . GLY A 1 87 ? 0.981 -12.031 -13.141 1 98.75 87 GLY A O 1
ATOM 679 N N . ILE A 1 88 ? 1.457 -9.828 -13.156 1 98.75 88 ILE A N 1
ATOM 680 C CA . ILE A 1 88 ? 2.885 -10.078 -13.336 1 98.75 88 ILE A CA 1
ATOM 681 C C . ILE A 1 88 ? 3.504 -10.523 -12.016 1 98.75 88 ILE A C 1
ATOM 683 O O . ILE A 1 88 ? 3.199 -9.961 -10.961 1 98.75 88 ILE A O 1
ATOM 687 N N . VAL A 1 89 ? 4.332 -11.531 -12.062 1 98.75 89 VAL A N 1
ATOM 688 C CA . VAL A 1 89 ? 5.027 -12.094 -10.914 1 98.75 89 VAL A CA 1
ATOM 689 C C . VAL A 1 89 ? 6.504 -11.703 -10.961 1 98.75 89 VAL A C 1
ATOM 691 O O . VAL A 1 89 ? 7.156 -11.852 -11.992 1 98.75 89 VAL A O 1
ATOM 694 N N . ALA A 1 90 ? 7.012 -11.188 -9.836 1 98.06 90 ALA A N 1
ATOM 695 C CA . ALA A 1 90 ? 8.383 -10.68 -9.828 1 98.06 90 ALA A CA 1
ATOM 696 C C . ALA A 1 90 ? 9.039 -10.906 -8.469 1 98.06 90 ALA A C 1
ATOM 698 O O . ALA A 1 90 ? 8.359 -11.18 -7.48 1 98.06 90 ALA A O 1
ATOM 699 N N . MET A 1 91 ? 10.312 -10.984 -8.523 1 96.38 91 MET A N 1
ATOM 700 C CA . MET A 1 91 ? 11.078 -11.102 -7.289 1 96.38 91 MET A CA 1
ATOM 701 C C . MET A 1 91 ? 11.016 -9.812 -6.48 1 96.38 91 MET A C 1
ATOM 703 O O . MET A 1 91 ? 11.18 -8.719 -7.031 1 96.38 91 MET A O 1
ATOM 707 N N . ALA A 1 92 ? 10.641 -9.953 -5.195 1 91.5 92 ALA A N 1
ATOM 708 C CA . ALA A 1 92 ? 10.859 -8.852 -4.262 1 91.5 92 ALA A CA 1
ATOM 709 C C . ALA A 1 92 ? 12.328 -8.758 -3.855 1 91.5 92 ALA A C 1
ATOM 711 O O . ALA A 1 92 ? 12.961 -9.781 -3.566 1 91.5 92 ALA A O 1
ATOM 712 N N . ASN A 1 93 ? 12.891 -7.664 -4.051 1 84.19 93 ASN A N 1
ATOM 713 C CA . ASN A 1 93 ? 14.305 -7.523 -3.705 1 84.19 93 ASN A CA 1
ATOM 714 C C . ASN A 1 93 ? 14.539 -6.316 -2.799 1 84.19 93 ASN A C 1
ATOM 716 O O . ASN A 1 93 ? 13.609 -5.559 -2.514 1 84.19 93 ASN A O 1
ATOM 720 N N . GLN A 1 94 ? 15.805 -6.316 -2.154 1 79.38 94 GLN A N 1
ATOM 721 C CA . GLN A 1 94 ? 16.234 -5.207 -1.311 1 79.38 94 GLN A CA 1
ATOM 722 C C . GLN A 1 94 ? 17.312 -4.371 -2.006 1 79.38 94 GLN A C 1
ATOM 724 O O . GLN A 1 94 ? 18.297 -3.979 -1.383 1 79.38 94 GLN A O 1
ATOM 729 N N . GLY A 1 95 ? 17.156 -4.262 -3.291 1 84.56 95 GLY A N 1
ATOM 730 C CA . GLY A 1 95 ? 18.156 -3.633 -4.137 1 84.56 95 GLY A CA 1
ATOM 731 C C . GLY A 1 95 ? 18.688 -4.551 -5.227 1 84.56 95 GLY A C 1
ATOM 732 O O . GLY A 1 95 ? 18.281 -5.711 -5.312 1 84.56 95 GLY A O 1
ATOM 733 N N . ARG A 1 96 ? 19.594 -3.979 -5.961 1 87.94 96 ARG A N 1
ATOM 734 C CA . ARG A 1 96 ? 20.125 -4.715 -7.102 1 87.94 96 ARG A CA 1
ATOM 735 C C . ARG A 1 96 ? 20.828 -5.996 -6.648 1 87.94 96 ARG A C 1
ATOM 737 O O . ARG A 1 96 ? 21.562 -5.992 -5.652 1 87.94 96 ARG A O 1
ATOM 744 N N . ASN A 1 97 ? 20.469 -7.105 -7.25 1 93.94 97 ASN A N 1
ATOM 745 C CA . ASN A 1 97 ? 21.141 -8.391 -7.117 1 93.94 97 ASN A CA 1
ATOM 746 C C . ASN A 1 97 ? 20.906 -9.008 -5.738 1 93.94 97 ASN A C 1
ATOM 748 O O . ASN A 1 97 ? 21.797 -9.664 -5.191 1 93.94 97 ASN A O 1
ATOM 752 N N . SER A 1 98 ? 19.797 -8.742 -5.199 1 94 98 SER A N 1
ATOM 753 C CA . SER A 1 98 ? 19.516 -9.258 -3.863 1 94 98 SER A CA 1
ATOM 754 C C . SER A 1 98 ? 18.266 -10.141 -3.859 1 94 98 SER A C 1
ATOM 756 O O . SER A 1 98 ? 17.531 -10.18 -2.873 1 94 98 SER A O 1
ATOM 758 N N . ASN A 1 99 ? 18.031 -10.797 -5.02 1 96 99 ASN A N 1
ATOM 759 C CA . ASN A 1 99 ? 16.906 -11.711 -5.066 1 96 99 ASN A CA 1
ATOM 760 C C . ASN A 1 99 ? 17.062 -12.859 -4.074 1 96 99 ASN A C 1
ATOM 762 O O . ASN A 1 99 ? 18.188 -13.297 -3.807 1 96 99 ASN A O 1
ATOM 766 N N . ASN A 1 100 ? 15.938 -13.312 -3.543 1 96.19 100 ASN A N 1
ATOM 767 C CA . ASN A 1 100 ? 15.938 -14.438 -2.613 1 96.19 100 ASN A CA 1
ATOM 768 C C . ASN A 1 100 ? 14.68 -15.289 -2.773 1 96.19 100 ASN A C 1
ATOM 770 O O . ASN A 1 100 ? 14.453 -15.867 -3.836 1 96.19 100 ASN A O 1
ATOM 774 N N . ASP A 1 101 ? 13.852 -15.336 -1.754 1 96.81 101 ASP A N 1
ATOM 775 C CA . ASP A 1 101 ? 12.656 -16.172 -1.862 1 96.81 101 ASP A CA 1
ATOM 776 C C . ASP A 1 101 ? 11.391 -15.344 -1.646 1 96.81 101 ASP A C 1
ATOM 778 O O . ASP A 1 101 ? 10.344 -15.883 -1.282 1 96.81 101 ASP A O 1
ATOM 782 N N . ARG A 1 102 ? 11.531 -14.086 -1.834 1 96.44 102 ARG A N 1
ATOM 783 C CA . ARG A 1 102 ? 10.367 -13.203 -1.784 1 96.44 102 ARG A CA 1
ATOM 784 C C . ARG A 1 102 ? 9.875 -12.867 -3.188 1 96.44 102 ARG A C 1
ATOM 786 O O . ARG A 1 102 ? 10.672 -12.641 -4.094 1 96.44 102 ARG A O 1
ATOM 793 N N . PHE A 1 103 ? 8.508 -12.945 -3.314 1 98.12 103 PHE A N 1
ATOM 794 C CA . PHE A 1 103 ? 7.941 -12.602 -4.613 1 98.12 103 PHE A CA 1
ATOM 795 C C . PHE A 1 103 ? 6.641 -11.828 -4.445 1 98.12 103 PHE A C 1
ATOM 797 O O . PHE A 1 103 ? 6.051 -11.82 -3.361 1 98.12 103 PHE A O 1
ATOM 804 N N . TYR A 1 104 ? 6.281 -11.047 -5.512 1 98 104 TYR A N 1
ATOM 805 C CA . TYR A 1 104 ? 4.98 -10.391 -5.48 1 98 104 TYR A CA 1
ATOM 806 C C . TYR A 1 104 ? 4.242 -10.586 -6.801 1 98 104 TYR A C 1
ATOM 808 O O . TYR A 1 104 ? 4.84 -10.984 -7.801 1 98 104 TYR A O 1
ATOM 816 N N . ILE A 1 105 ? 2.898 -10.547 -6.727 1 98.56 105 ILE A N 1
ATOM 817 C CA . ILE A 1 105 ? 1.985 -10.523 -7.863 1 98.56 105 ILE A CA 1
ATOM 818 C C . ILE A 1 105 ? 1.301 -9.164 -7.953 1 98.56 105 ILE A C 1
ATOM 820 O O . ILE A 1 105 ? 0.725 -8.688 -6.973 1 98.56 105 ILE A O 1
ATOM 824 N N . THR A 1 106 ? 1.394 -8.547 -9.148 1 98.19 106 THR A N 1
ATOM 825 C CA . THR A 1 106 ? 0.788 -7.23 -9.297 1 98.19 106 THR A CA 1
ATOM 826 C C . THR A 1 106 ? -0.72 -7.348 -9.5 1 98.19 106 THR A C 1
ATOM 828 O O . THR A 1 106 ? -1.188 -8.25 -10.203 1 98.19 106 THR A O 1
ATOM 831 N N . PHE A 1 107 ? -1.466 -6.438 -8.844 1 97.5 107 PHE A N 1
ATOM 832 C CA . PHE A 1 107 ? -2.904 -6.336 -9.062 1 97.5 107 PHE A CA 1
ATOM 833 C C . PHE A 1 107 ? -3.207 -5.508 -10.305 1 97.5 107 PHE A C 1
ATOM 835 O O . PHE A 1 107 ? -4.266 -5.664 -10.914 1 97.5 107 PHE A O 1
ATOM 842 N N . SER A 1 108 ? -2.312 -4.648 -10.672 1 95.38 108 SER A N 1
ATOM 843 C CA . SER A 1 108 ? -2.48 -3.691 -11.758 1 95.38 108 SER A CA 1
ATOM 844 C C . SER A 1 108 ? -1.155 -3.418 -12.461 1 95.38 108 SER A C 1
ATOM 846 O O . SER A 1 108 ? -0.118 -3.965 -12.078 1 95.38 108 SER A O 1
ATOM 848 N N . VAL A 1 109 ? -1.201 -2.695 -13.547 1 95.38 109 VAL A N 1
ATOM 849 C CA . VAL A 1 109 ? -0.009 -2.262 -14.266 1 95.38 109 VAL A CA 1
ATOM 850 C C . VAL A 1 109 ? 0.897 -1.463 -13.328 1 95.38 109 VAL A C 1
ATOM 852 O O . VAL A 1 109 ? 0.42 -0.63 -12.555 1 95.38 109 VAL A O 1
ATOM 855 N N . ALA A 1 110 ? 2.252 -1.762 -13.359 1 94.38 110 ALA A N 1
ATOM 856 C CA . ALA A 1 110 ? 3.24 -1.088 -12.523 1 94.38 110 ALA A CA 1
ATOM 857 C C . ALA A 1 110 ? 4.535 -0.846 -13.297 1 94.38 110 ALA A C 1
ATOM 859 O O . ALA A 1 110 ? 5.605 -1.299 -12.875 1 94.38 110 ALA A O 1
ATOM 860 N N . GLU A 1 111 ? 4.504 -0.094 -14.289 1 93.94 111 GLU A N 1
ATOM 861 C CA . GLU A 1 111 ? 5.602 0.091 -15.234 1 93.94 111 GLU A CA 1
ATOM 862 C C . GLU A 1 111 ? 6.812 0.725 -14.555 1 93.94 111 GLU A C 1
ATOM 864 O O . GLU A 1 111 ? 7.945 0.575 -15.023 1 93.94 111 GLU A O 1
ATOM 869 N N . TRP A 1 112 ? 6.578 1.388 -13.547 1 88.81 112 TRP A N 1
ATOM 870 C CA . TRP A 1 112 ? 7.68 2.025 -12.828 1 88.81 112 TRP A CA 1
ATOM 871 C C . TRP A 1 112 ? 8.617 0.981 -12.234 1 88.81 112 TRP A C 1
ATOM 873 O O . TRP A 1 112 ? 9.727 1.308 -11.805 1 88.81 112 TRP A O 1
ATOM 883 N N . LEU A 1 113 ? 8.203 -0.232 -12.086 1 93.12 113 LEU A N 1
ATOM 884 C CA . LEU A 1 113 ? 9.023 -1.328 -11.586 1 93.12 113 LEU A CA 1
ATOM 885 C C . LEU A 1 113 ? 9.977 -1.833 -12.664 1 93.12 113 LEU A C 1
ATOM 887 O O . LEU A 1 113 ? 10.914 -2.574 -12.375 1 93.12 113 LEU A O 1
ATOM 891 N N . ASN A 1 114 ? 9.742 -1.405 -13.945 1 94.56 114 ASN A N 1
ATOM 892 C CA . ASN A 1 114 ? 10.609 -1.842 -15.039 1 94.56 114 ASN A CA 1
ATOM 893 C C . ASN A 1 114 ? 12.062 -1.463 -14.781 1 94.56 114 ASN A C 1
ATOM 895 O O . ASN A 1 114 ? 12.359 -0.329 -14.398 1 94.56 114 ASN A O 1
ATOM 899 N N . GLY A 1 115 ? 12.945 -2.537 -14.953 1 93.81 115 GLY A N 1
ATOM 900 C CA . GLY A 1 115 ? 14.367 -2.268 -14.805 1 93.81 115 GLY A CA 1
ATOM 901 C C . GLY A 1 115 ? 14.836 -2.318 -13.367 1 93.81 115 GLY A C 1
ATOM 902 O O . GLY A 1 115 ? 16.031 -2.195 -13.094 1 93.81 115 GLY A O 1
ATOM 903 N N . LYS A 1 116 ? 13.938 -2.602 -12.484 1 89.94 116 LYS A N 1
ATOM 904 C CA . LYS A 1 116 ? 14.289 -2.607 -11.062 1 89.94 116 LYS A CA 1
ATOM 905 C C . LYS A 1 116 ? 14.016 -3.971 -10.438 1 89.94 116 LYS A C 1
ATOM 907 O O . LYS A 1 116 ? 14.672 -4.359 -9.469 1 89.94 116 LYS A O 1
ATOM 912 N N . ASN A 1 117 ? 13.055 -4.59 -10.828 1 93.62 117 ASN A N 1
ATOM 913 C CA . ASN A 1 117 ? 12.664 -5.906 -10.344 1 93.62 117 ASN A CA 1
ATOM 914 C C . ASN A 1 117 ? 12.578 -6.922 -11.484 1 93.62 117 ASN A C 1
ATOM 916 O O . ASN A 1 117 ? 12.109 -6.594 -12.578 1 93.62 117 ASN A O 1
ATOM 920 N N . VAL A 1 118 ? 13.023 -8.039 -11.266 1 97.31 118 VAL A N 1
ATOM 921 C CA . VAL A 1 118 ? 12.984 -9.094 -12.273 1 97.31 118 VAL A CA 1
ATOM 922 C C . VAL A 1 118 ? 11.586 -9.703 -12.328 1 97.31 118 VAL A C 1
ATOM 924 O O . VAL A 1 118 ? 11.164 -10.406 -11.398 1 97.31 118 VAL A O 1
ATOM 927 N N . ALA A 1 119 ? 10.922 -9.336 -13.328 1 98.19 119 ALA A N 1
ATOM 928 C CA . ALA A 1 119 ? 9.664 -10.016 -13.641 1 98.19 119 ALA A CA 1
ATOM 929 C C . ALA A 1 119 ? 9.922 -11.352 -14.328 1 98.19 119 ALA A C 1
ATOM 931 O O . ALA A 1 119 ? 10.719 -11.43 -15.266 1 98.19 119 ALA A O 1
ATOM 932 N N . PHE A 1 120 ? 9.203 -12.461 -13.789 1 98.56 120 PHE A N 1
ATOM 933 C CA . PHE A 1 120 ? 9.617 -13.773 -14.273 1 98.56 120 PHE A CA 1
ATOM 934 C C . PHE A 1 120 ? 8.406 -14.664 -14.539 1 98.56 120 PHE A C 1
ATOM 936 O O . PHE A 1 120 ? 8.555 -15.828 -14.914 1 98.56 120 PHE A O 1
ATOM 943 N N . GLY A 1 121 ? 7.188 -14.062 -14.391 1 98.69 121 GLY A N 1
ATOM 944 C CA . GLY A 1 121 ? 6 -14.859 -14.648 1 98.69 121 GLY A CA 1
ATOM 945 C C . GLY A 1 121 ? 4.723 -14.039 -14.672 1 98.69 121 GLY A C 1
ATOM 946 O O . GLY A 1 121 ? 4.754 -12.828 -14.469 1 98.69 121 GLY A O 1
ATOM 947 N N . LYS A 1 122 ? 3.613 -14.805 -14.945 1 98.75 122 LYS A N 1
ATOM 948 C CA . LYS A 1 122 ? 2.293 -14.18 -15.016 1 98.75 122 LYS A CA 1
ATOM 949 C C . LYS A 1 122 ? 1.203 -15.156 -14.578 1 98.75 122 LYS A C 1
ATOM 951 O O . LYS A 1 122 ? 1.24 -16.344 -14.938 1 98.75 122 LYS A O 1
ATOM 956 N N . VAL A 1 123 ? 0.272 -14.578 -13.852 1 98.88 123 VAL A N 1
ATOM 957 C CA . VAL A 1 123 ? -0.911 -15.352 -13.5 1 98.88 123 VAL A CA 1
ATOM 958 C C . VAL A 1 123 ? -1.739 -15.625 -14.758 1 98.88 123 VAL A C 1
ATOM 960 O O . VAL A 1 123 ? -2.115 -14.695 -15.477 1 98.88 123 VAL A O 1
ATOM 963 N N . VAL A 1 124 ? -1.952 -16.891 -14.938 1 98.69 124 VAL A N 1
ATOM 964 C CA . VAL A 1 124 ? -2.693 -17.25 -16.141 1 98.69 124 VAL A CA 1
ATOM 965 C C . VAL A 1 124 ? -4.066 -17.797 -15.758 1 98.69 124 VAL A C 1
ATOM 967 O O . VAL A 1 124 ? -4.977 -17.844 -16.594 1 98.69 124 VAL A O 1
ATOM 970 N N . LYS A 1 125 ? -4.305 -18.188 -14.594 1 98.56 125 LYS A N 1
ATOM 971 C CA . LYS A 1 125 ? -5.578 -18.625 -14.023 1 98.56 125 LYS A CA 1
ATOM 972 C C . LYS A 1 125 ? -5.676 -18.234 -12.547 1 98.56 125 LYS A C 1
ATOM 974 O O . LYS A 1 125 ? -4.68 -18.281 -11.82 1 98.56 125 LYS A O 1
ATOM 979 N N . GLY A 1 126 ? -6.84 -17.906 -12.188 1 98.69 126 GLY A N 1
ATOM 980 C CA . GLY A 1 126 ? -7.07 -17.688 -10.766 1 98.69 126 GLY A CA 1
ATOM 981 C C . GLY A 1 126 ? -6.84 -16.25 -10.336 1 98.69 126 GLY A C 1
ATOM 982 O O . GLY A 1 126 ? -6.637 -15.977 -9.156 1 98.69 126 GLY A O 1
ATOM 983 N N . MET A 1 127 ? -6.859 -15.391 -11.32 1 98.62 127 MET A N 1
ATOM 984 C CA . MET A 1 127 ? -6.68 -13.977 -11.008 1 98.62 127 MET A CA 1
ATOM 985 C C . MET A 1 127 ? -7.781 -13.484 -10.078 1 98.62 127 MET A C 1
ATOM 987 O O . MET A 1 127 ? -7.57 -12.555 -9.297 1 98.62 127 MET A O 1
ATOM 991 N N . GLU A 1 128 ? -8.992 -14.094 -10.102 1 98.12 128 GLU A N 1
ATOM 992 C CA . GLU A 1 128 ? -10.094 -13.711 -9.219 1 98.12 128 GLU A CA 1
ATOM 993 C C . GLU A 1 128 ? -9.711 -13.906 -7.754 1 98.12 128 GLU A C 1
ATOM 995 O O . GLU A 1 128 ? -10.18 -13.164 -6.887 1 98.12 128 GLU A O 1
ATOM 1000 N N . PHE A 1 129 ? -8.859 -14.945 -7.41 1 98.44 129 PHE A N 1
ATOM 1001 C CA . PHE A 1 129 ? -8.422 -15.188 -6.039 1 98.44 129 PHE A CA 1
ATOM 1002 C C . PHE A 1 129 ? -7.387 -14.164 -5.609 1 98.44 129 PHE A C 1
ATOM 1004 O O . PHE A 1 129 ? -7.363 -13.742 -4.453 1 98.44 129 PHE A O 1
ATOM 1011 N N . VAL A 1 130 ? -6.52 -13.781 -6.629 1 98.56 130 VAL A N 1
ATOM 1012 C CA . VAL A 1 130 ? -5.566 -12.703 -6.391 1 98.56 130 VAL A CA 1
ATOM 1013 C C . VAL A 1 130 ? -6.316 -11.414 -6.078 1 98.56 130 VAL A C 1
ATOM 1015 O O . VAL A 1 130 ? -5.949 -10.68 -5.152 1 98.56 130 VAL A O 1
ATOM 1018 N N . LYS A 1 131 ? -7.438 -11.234 -6.695 1 97.62 131 LYS A N 1
ATOM 1019 C CA . LYS A 1 131 ? -8.242 -10.031 -6.508 1 97.62 131 LYS A CA 1
ATOM 1020 C C . LYS A 1 131 ? -8.977 -10.062 -5.168 1 97.62 131 LYS A C 1
ATOM 1022 O O . LYS A 1 131 ? -9.203 -9.023 -4.551 1 97.62 131 LYS A O 1
ATOM 1027 N N . ILE A 1 132 ? -9.312 -11.25 -4.723 1 98.12 132 ILE A N 1
ATOM 1028 C CA . ILE A 1 132 ? -9.891 -11.359 -3.391 1 98.12 132 ILE A CA 1
ATOM 1029 C C . ILE A 1 132 ? -8.891 -10.875 -2.348 1 98.12 132 ILE A C 1
ATOM 1031 O O . ILE A 1 132 ? -9.25 -10.141 -1.426 1 98.12 132 ILE A O 1
ATOM 1035 N N . ILE A 1 133 ? -7.637 -11.273 -2.492 1 98 133 ILE A N 1
ATOM 1036 C CA . ILE A 1 133 ? -6.586 -10.852 -1.577 1 98 133 ILE A CA 1
ATOM 1037 C C . ILE A 1 133 ? -6.457 -9.328 -1.601 1 98 133 ILE A C 1
ATOM 1039 O O . ILE A 1 133 ? -6.273 -8.703 -0.557 1 98 133 ILE A O 1
ATOM 1043 N N . GLU A 1 134 ? -6.574 -8.766 -2.803 1 97 134 GLU A N 1
ATOM 1044 C CA . GLU A 1 134 ? -6.516 -7.32 -2.979 1 97 134 GLU A CA 1
ATOM 1045 C C . GLU A 1 134 ? -7.57 -6.617 -2.123 1 97 134 GLU A C 1
ATOM 1047 O O . GLU A 1 134 ? -7.293 -5.574 -1.525 1 97 134 GLU A O 1
ATOM 1052 N N . LYS A 1 135 ? -8.773 -7.262 -2.037 1 94.62 135 LYS A N 1
ATOM 1053 C CA . LYS A 1 135 ? -9.906 -6.668 -1.338 1 94.62 135 LYS A CA 1
ATOM 1054 C C . LYS A 1 135 ? -9.633 -6.551 0.159 1 94.62 135 LYS A C 1
ATOM 1056 O O . LYS A 1 135 ? -10.25 -5.738 0.848 1 94.62 135 LYS A O 1
ATOM 1061 N N . TYR A 1 136 ? -8.711 -7.34 0.628 1 94.88 136 TYR A N 1
ATOM 1062 C CA . TYR A 1 136 ? -8.414 -7.355 2.057 1 94.88 136 TYR A CA 1
ATOM 1063 C C . TYR A 1 136 ? -7.086 -6.672 2.346 1 94.88 136 TYR A C 1
ATOM 1065 O O . TYR A 1 136 ? -6.539 -6.801 3.443 1 94.88 136 TYR A O 1
ATOM 1073 N N . GLY A 1 137 ? -6.531 -5.996 1.235 1 93.25 137 GLY A N 1
ATOM 1074 C CA . GLY A 1 137 ? -5.309 -5.234 1.42 1 93.25 137 GLY A CA 1
ATOM 1075 C C . GLY A 1 137 ? -5.535 -3.902 2.111 1 93.25 137 GLY A C 1
ATOM 1076 O O . GLY A 1 137 ? -6.672 -3.533 2.404 1 93.25 137 GLY A O 1
ATOM 1077 N N . SER A 1 138 ? -4.418 -3.32 2.5 1 88.62 138 SER A N 1
ATOM 1078 C CA . SER A 1 138 ? -4.438 -2.014 3.148 1 88.62 138 SER A CA 1
ATOM 1079 C C . SER A 1 138 ? -3.322 -1.116 2.617 1 88.62 138 SER A C 1
ATOM 1081 O O . SER A 1 138 ? -2.379 -1.597 1.987 1 88.62 138 SER A O 1
ATOM 1083 N N . VAL A 1 139 ? -3.453 0.096 2.812 1 86.56 139 VAL A N 1
ATOM 1084 C CA . VAL A 1 139 ? -2.455 1.078 2.406 1 86.56 139 VAL A CA 1
ATOM 1085 C C . VAL A 1 139 ? -1.113 0.753 3.061 1 86.56 139 VAL A C 1
ATOM 1087 O O . VAL A 1 139 ? -0.057 0.95 2.455 1 86.56 139 VAL A O 1
ATOM 1090 N N . GLN A 1 140 ? -1.065 0.244 4.297 1 84.69 140 GLN A N 1
ATOM 1091 C CA . GLN A 1 140 ? 0.156 -0.079 5.027 1 84.69 140 GLN A CA 1
ATOM 1092 C C . GLN A 1 140 ? 0.702 -1.441 4.613 1 84.69 140 GLN A C 1
ATOM 1094 O O . GLN A 1 140 ? 1.811 -1.816 5 1 84.69 140 GLN A O 1
ATOM 1099 N N . GLY A 1 141 ? -0.113 -2.162 3.838 1 90.94 141 GLY A N 1
ATOM 1100 C CA . GLY A 1 141 ? 0.376 -3.408 3.268 1 90.94 141 GLY A CA 1
ATOM 1101 C C . GLY A 1 141 ? -0.037 -4.629 4.062 1 90.94 141 GLY A C 1
ATOM 1102 O O . GLY A 1 141 ? 0.052 -5.758 3.57 1 90.94 141 GLY A O 1
ATOM 1103 N N . ILE A 1 142 ? -0.45 -4.41 5.332 1 89.75 142 ILE A N 1
ATOM 1104 C CA . ILE A 1 142 ? -0.849 -5.547 6.156 1 89.75 142 ILE A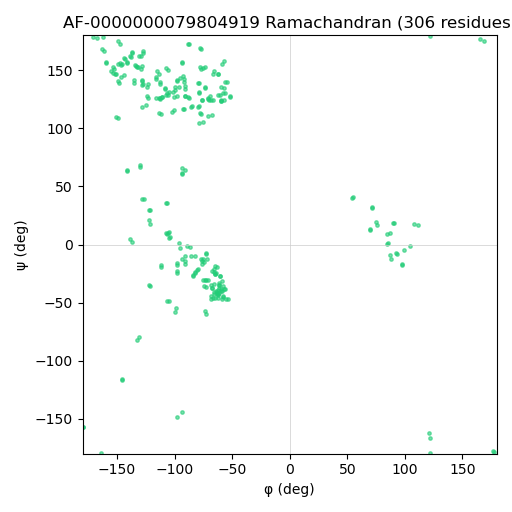 CA 1
ATOM 1105 C C . ILE A 1 142 ? -2.26 -5.988 5.777 1 89.75 142 ILE A C 1
ATOM 1107 O O . ILE A 1 142 ? -3.217 -5.223 5.922 1 89.75 142 ILE A O 1
ATOM 1111 N N . PRO A 1 143 ? -2.42 -7.262 5.312 1 93.69 143 PRO A N 1
ATOM 1112 C CA . PRO A 1 143 ? -3.766 -7.734 4.98 1 93.69 143 PRO A CA 1
ATOM 1113 C C . PRO A 1 143 ? -4.672 -7.844 6.207 1 93.69 143 PRO A C 1
ATOM 1115 O O . PRO A 1 143 ? -4.203 -8.18 7.297 1 93.69 143 PRO A O 1
ATOM 1118 N N . THR A 1 144 ? -6.004 -7.582 6.012 1 93.06 144 THR A N 1
ATOM 1119 C CA . THR A 1 144 ? -6.988 -7.617 7.086 1 93.06 144 THR A CA 1
ATOM 1120 C C . THR A 1 144 ? -7.531 -9.031 7.277 1 93.06 144 THR A C 1
ATOM 1122 O O . THR A 1 144 ? -8.414 -9.258 8.109 1 93.06 144 THR A O 1
ATOM 1125 N N . ALA A 1 145 ? -7.105 -9.961 6.469 1 96.75 145 ALA A N 1
ATOM 1126 C CA . ALA A 1 145 ? -7.348 -11.391 6.598 1 96.75 145 ALA A CA 1
ATOM 1127 C C . ALA A 1 145 ? -6.062 -12.188 6.391 1 96.75 145 ALA A C 1
ATOM 1129 O O . ALA A 1 145 ? -5.09 -11.672 5.832 1 96.75 145 ALA A O 1
ATOM 1130 N N . LYS A 1 146 ? -6.082 -13.336 7.008 1 97.56 146 LYS A N 1
ATOM 1131 C CA . LYS A 1 146 ? -4.902 -14.188 6.859 1 97.56 146 LYS A CA 1
ATOM 1132 C C . LYS A 1 146 ? -4.98 -15.023 5.586 1 97.56 146 LYS A C 1
ATOM 1134 O O . LYS A 1 146 ? -5.914 -15.805 5.41 1 97.56 146 LYS A O 1
ATOM 1139 N N . PHE A 1 147 ? -4.082 -14.867 4.695 1 98.56 147 PHE A N 1
ATOM 1140 C CA . PHE A 1 147 ? -3.973 -15.656 3.477 1 98.56 147 PHE A CA 1
ATOM 1141 C C . PHE A 1 147 ? -2.713 -16.516 3.496 1 98.56 147 PHE A C 1
ATOM 1143 O O . PHE A 1 147 ? -1.614 -16 3.73 1 98.56 147 PHE A O 1
ATOM 1150 N N . THR A 1 148 ? -2.848 -17.766 3.309 1 98.38 148 THR A N 1
ATOM 1151 C CA . THR A 1 148 ? -1.735 -18.703 3.361 1 98.38 148 THR A CA 1
ATOM 1152 C C . THR A 1 148 ? -1.7 -19.562 2.104 1 98.38 148 THR A C 1
ATOM 1154 O O . THR A 1 148 ? -2.748 -19.922 1.559 1 98.38 148 THR A O 1
ATOM 1157 N N . ILE A 1 149 ? -0.484 -19.797 1.671 1 98.62 149 ILE A N 1
ATOM 1158 C CA . ILE A 1 149 ? -0.322 -20.828 0.647 1 98.62 149 ILE A CA 1
ATOM 1159 C C . ILE A 1 149 ? -0.394 -22.219 1.289 1 98.62 149 ILE A C 1
ATOM 1161 O O . ILE A 1 149 ? 0.517 -22.625 2.016 1 98.62 149 ILE A O 1
ATOM 1165 N N . VAL A 1 150 ? -1.399 -22.953 0.976 1 98.62 150 VAL A N 1
ATOM 1166 C CA . VAL A 1 150 ? -1.614 -24.219 1.656 1 98.62 150 VAL A CA 1
ATOM 1167 C C . VAL A 1 150 ? -1.068 -25.359 0.8 1 98.62 150 VAL A C 1
ATOM 1169 O O . VAL A 1 150 ? -0.833 -26.469 1.301 1 98.62 150 VAL A O 1
ATOM 1172 N N . ASP A 1 151 ? -1.009 -25.109 -0.444 1 98.5 151 ASP A N 1
ATOM 1173 C CA . ASP A 1 151 ? -0.385 -26.047 -1.371 1 98.5 151 ASP A CA 1
ATOM 1174 C C . ASP A 1 151 ? 0.213 -25.328 -2.572 1 98.5 151 ASP A C 1
ATOM 1176 O O . ASP A 1 151 ? -0.268 -24.25 -2.959 1 98.5 151 ASP A O 1
ATOM 1180 N N . CYS A 1 152 ? 1.309 -25.906 -3.053 1 98.69 152 CYS A N 1
ATOM 1181 C CA . CYS A 1 152 ? 1.972 -25.359 -4.234 1 98.69 152 CYS A CA 1
ATOM 1182 C C . CYS A 1 152 ? 2.863 -26.406 -4.887 1 98.69 152 CYS A C 1
ATOM 1184 O O . CYS A 1 152 ? 3.275 -27.375 -4.234 1 98.69 152 CYS A O 1
ATOM 1186 N N . GLY A 1 153 ? 3.045 -26.125 -6.133 1 98.44 153 GLY A N 1
ATOM 1187 C CA . GLY A 1 153 ? 3.834 -27.078 -6.898 1 98.44 153 GLY A CA 1
ATOM 1188 C C . GLY A 1 153 ? 3.939 -26.719 -8.367 1 98.44 153 GLY A C 1
ATOM 1189 O O . GLY A 1 153 ? 3.547 -25.625 -8.773 1 98.44 153 GLY A O 1
ATOM 1190 N N . GLU A 1 154 ? 4.574 -27.547 -9.031 1 98.38 154 GLU A N 1
ATOM 1191 C CA . GLU A 1 154 ? 4.719 -27.422 -10.484 1 98.38 154 GLU A CA 1
ATOM 1192 C C . GLU A 1 154 ? 3.598 -28.156 -11.211 1 98.38 154 GLU A C 1
ATOM 1194 O O . GLU A 1 154 ? 3.193 -29.25 -10.797 1 98.38 154 GLU A O 1
ATOM 1199 N N . LEU A 1 155 ? 3.039 -27.5 -12.18 1 98 155 LEU A N 1
ATOM 1200 C CA . LEU A 1 155 ? 2.014 -28.141 -13.008 1 98 155 LEU A CA 1
ATOM 1201 C C . LEU A 1 155 ? 2.646 -28.953 -14.133 1 98 155 LEU A C 1
ATOM 1203 O O . LEU A 1 155 ? 3.748 -28.625 -14.586 1 98 155 LEU A O 1
ATOM 1207 N N . MET B 1 1 ? -8.523 29.766 4.441 1 78.88 1 MET B N 1
ATOM 1208 C CA . MET B 1 1 ? -8.109 28.375 4.293 1 78.88 1 MET B CA 1
ATOM 1209 C C . MET B 1 1 ? -6.855 28.094 5.117 1 78.88 1 MET B C 1
ATOM 1211 O O . MET B 1 1 ? -5.898 28.859 5.09 1 78.88 1 MET B O 1
ATOM 1215 N N . THR B 1 2 ? -6.867 27.141 6.117 1 96.06 2 THR B N 1
ATOM 1216 C CA . THR B 1 2 ? -5.754 26.828 7.012 1 96.06 2 THR B CA 1
ATOM 1217 C C . THR B 1 2 ? -4.629 26.125 6.258 1 96.06 2 THR B C 1
ATOM 1219 O O . THR B 1 2 ? -4.883 25.219 5.461 1 96.06 2 THR B O 1
ATOM 1222 N N . LYS B 1 3 ? -3.416 26.75 6.375 1 98.5 3 LYS B N 1
ATOM 1223 C CA . LYS B 1 3 ? -2.234 26.141 5.773 1 98.5 3 LYS B CA 1
ATOM 1224 C C . LYS B 1 3 ? -1.209 25.75 6.84 1 98.5 3 LYS B C 1
ATOM 1226 O O . LYS B 1 3 ? -1.015 26.5 7.809 1 98.5 3 LYS B O 1
ATOM 1231 N N . VAL B 1 4 ? -0.585 24.656 6.609 1 98.88 4 VAL B N 1
ATOM 1232 C CA . VAL B 1 4 ? 0.499 24.188 7.469 1 98.88 4 VAL B CA 1
ATOM 1233 C C . VAL B 1 4 ? 1.72 23.844 6.617 1 98.88 4 VAL B C 1
ATOM 1235 O O . VAL B 1 4 ? 1.635 23.797 5.387 1 98.88 4 VAL B O 1
ATOM 1238 N N . PHE B 1 5 ? 2.842 23.766 7.32 1 98.88 5 PHE B N 1
ATOM 1239 C CA . PHE B 1 5 ? 4.051 23.359 6.609 1 98.88 5 PHE B CA 1
ATOM 1240 C C . PHE B 1 5 ? 4.75 22.219 7.336 1 98.88 5 PHE B C 1
ATOM 1242 O O . PHE B 1 5 ? 4.594 22.062 8.547 1 98.88 5 PHE B O 1
ATOM 1249 N N . LEU B 1 6 ? 5.426 21.422 6.609 1 98.81 6 LEU B N 1
ATOM 1250 C CA . LEU B 1 6 ? 6.355 20.391 7.055 1 98.81 6 LEU B CA 1
ATOM 1251 C C . LEU B 1 6 ? 7.723 20.578 6.406 1 98.81 6 LEU B C 1
ATOM 1253 O O . LEU B 1 6 ? 7.84 20.578 5.18 1 98.81 6 LEU B O 1
ATOM 1257 N N . ASP B 1 7 ? 8.789 20.781 7.258 1 98.88 7 ASP B N 1
ATOM 1258 C CA . ASP B 1 7 ? 10.164 20.781 6.77 1 98.88 7 ASP B CA 1
ATOM 1259 C C . ASP B 1 7 ? 10.789 19.406 6.883 1 98.88 7 ASP B C 1
ATOM 1261 O O . ASP B 1 7 ? 10.922 18.859 7.984 1 98.88 7 ASP B O 1
ATOM 1265 N N . PHE B 1 8 ? 11.133 18.859 5.688 1 98.75 8 PHE B N 1
ATOM 1266 C CA . PHE B 1 8 ? 11.719 17.516 5.68 1 98.75 8 PHE B CA 1
ATOM 1267 C C . PHE B 1 8 ? 13.242 17.594 5.602 1 98.75 8 PHE B C 1
ATOM 1269 O O . PHE B 1 8 ? 13.789 18.453 4.91 1 98.75 8 PHE B O 1
ATOM 1276 N N . ALA B 1 9 ? 13.93 16.688 6.355 1 98.62 9 ALA B N 1
ATOM 1277 C CA . ALA B 1 9 ? 15.352 16.422 6.199 1 98.62 9 ALA B CA 1
ATOM 1278 C C . ALA B 1 9 ? 15.586 15.008 5.652 1 98.62 9 ALA B C 1
ATOM 1280 O O . ALA B 1 9 ? 14.812 14.094 5.938 1 9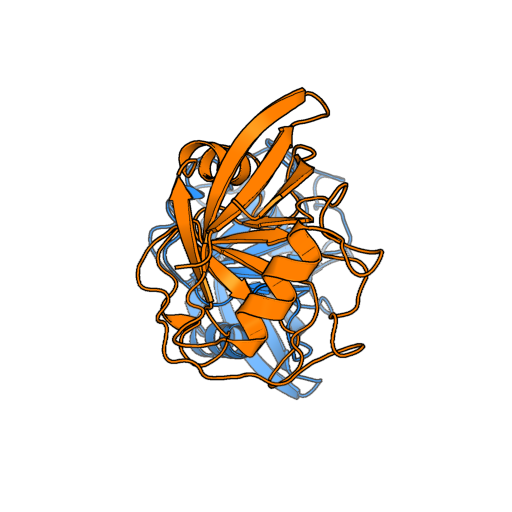8.62 9 ALA B O 1
ATOM 1281 N N . LYS B 1 10 ? 16.484 14.891 4.758 1 98.12 10 LYS B N 1
ATOM 1282 C CA . LYS B 1 10 ? 16.984 13.602 4.293 1 98.12 10 LYS B CA 1
ATOM 1283 C C . LYS B 1 10 ? 18.328 13.273 4.949 1 98.12 10 LYS B C 1
ATOM 1285 O O . LYS B 1 10 ? 19.312 14 4.777 1 98.12 10 LYS B O 1
ATOM 1290 N N . ASP B 1 11 ? 18.375 12.242 5.727 1 98 11 ASP B N 1
ATOM 1291 C CA . ASP B 1 11 ? 19.594 11.812 6.406 1 98 11 ASP B CA 1
ATOM 1292 C C . ASP B 1 11 ? 20.203 12.961 7.211 1 98 11 ASP B C 1
ATOM 1294 O O . ASP B 1 11 ? 21.406 13.195 7.152 1 98 11 ASP B O 1
ATOM 1298 N N . GLY B 1 12 ? 19.297 13.695 7.832 1 97.06 12 GLY B N 1
ATOM 1299 C CA . GLY B 1 12 ? 19.719 14.742 8.75 1 97.06 12 GLY B CA 1
ATOM 1300 C C . GLY B 1 12 ? 19.984 16.062 8.07 1 97.06 12 GLY B C 1
ATOM 1301 O O . GLY B 1 12 ? 20.234 17.078 8.734 1 97.06 12 GLY B O 1
ATOM 1302 N N . LYS B 1 13 ? 20 16.094 6.734 1 97.81 13 LYS B N 1
ATOM 1303 C CA . LYS B 1 13 ? 20.203 17.328 5.984 1 97.81 13 LYS B CA 1
ATOM 1304 C C . LYS B 1 13 ? 18.875 17.875 5.477 1 97.81 13 LYS B C 1
ATOM 1306 O O . LYS B 1 13 ? 18.094 17.172 4.836 1 97.81 13 LYS B O 1
ATOM 1311 N N . LEU B 1 14 ? 18.656 19.125 5.793 1 98.19 14 LEU B N 1
ATOM 1312 C CA . LEU B 1 14 ? 17.422 19.797 5.383 1 98.19 14 LEU B CA 1
ATOM 1313 C C . LEU B 1 14 ? 17.188 19.641 3.885 1 98.19 14 LEU B C 1
ATOM 1315 O O . LEU B 1 14 ? 18.078 19.906 3.084 1 98.19 14 LEU B O 1
ATOM 1319 N N . MET B 1 15 ? 16.078 19.203 3.535 1 98 15 MET B N 1
ATOM 1320 C CA . MET B 1 15 ? 15.688 18.984 2.143 1 98 15 MET B CA 1
ATOM 1321 C C . MET B 1 15 ? 14.828 20.141 1.634 1 98 15 MET B C 1
ATOM 1323 O O . MET B 1 15 ? 15.141 20.75 0.608 1 98 15 MET B O 1
ATOM 1327 N N . GLY B 1 16 ? 13.68 20.359 2.354 1 98.44 16 GLY B N 1
ATOM 1328 C CA . GLY B 1 16 ? 12.812 21.453 1.947 1 98.44 16 GLY B CA 1
ATOM 1329 C C . GLY B 1 16 ? 11.461 21.438 2.639 1 98.44 16 GLY B C 1
ATOM 1330 O O . GLY B 1 16 ? 11.195 20.562 3.463 1 98.44 16 GLY B O 1
ATOM 1331 N N . ARG B 1 17 ? 10.703 22.531 2.334 1 98.75 17 ARG B N 1
ATOM 1332 C CA . ARG B 1 17 ? 9.422 22.75 2.984 1 98.75 17 ARG B CA 1
ATOM 1333 C C . ARG B 1 17 ? 8.266 22.312 2.078 1 98.75 17 ARG B C 1
ATOM 1335 O O . ARG B 1 17 ? 8.273 22.609 0.881 1 98.75 17 ARG B O 1
ATOM 1342 N N . VAL B 1 18 ? 7.355 21.594 2.629 1 98.88 18 VAL B N 1
ATOM 1343 C CA . VAL B 1 18 ? 6.086 21.234 2 1 98.88 18 VAL B CA 1
ATOM 1344 C C . VAL B 1 18 ? 4.949 22.016 2.662 1 98.88 18 VAL B C 1
ATOM 1346 O O . VAL B 1 18 ? 4.828 22.031 3.889 1 98.88 18 VAL B O 1
ATOM 1349 N N . GLU B 1 19 ? 4.168 22.656 1.851 1 98.94 19 GLU B N 1
ATOM 1350 C CA . GLU B 1 19 ? 3.004 23.391 2.355 1 98.94 19 GLU B CA 1
ATOM 1351 C C . GLU B 1 19 ? 1.706 22.688 1.975 1 98.94 19 GLU B C 1
ATOM 1353 O O . GLU B 1 19 ? 1.531 22.266 0.827 1 98.94 19 GLU B O 1
ATOM 1358 N N . ILE B 1 20 ? 0.855 22.578 2.93 1 98.88 20 ILE B N 1
ATOM 1359 C CA . ILE B 1 20 ? -0.398 21.844 2.779 1 98.88 20 ILE B CA 1
ATOM 1360 C C . ILE B 1 20 ? -1.573 22.766 3.102 1 98.88 20 ILE B C 1
ATOM 1362 O O . ILE B 1 20 ? -1.573 23.453 4.129 1 98.88 20 ILE B O 1
ATOM 1366 N N . GLU B 1 21 ? -2.504 22.828 2.143 1 98.88 21 GLU B N 1
ATOM 1367 C CA . GLU B 1 21 ? -3.789 23.469 2.416 1 98.88 21 GLU B CA 1
ATOM 1368 C C . GLU B 1 21 ? -4.777 22.469 3.016 1 98.88 21 GLU B C 1
ATOM 1370 O O . GLU B 1 21 ? -4.977 21.391 2.475 1 98.88 21 GLU B O 1
ATOM 1375 N N . LEU B 1 22 ? -5.324 22.812 4.152 1 98.75 22 LEU B N 1
ATOM 1376 C CA . LEU B 1 22 ? -6.297 21.969 4.84 1 98.75 22 LEU B CA 1
ATOM 1377 C C . LEU B 1 22 ? -7.719 22.328 4.422 1 98.75 22 LEU B C 1
ATOM 1379 O O . LEU B 1 22 ? -8.039 23.516 4.262 1 98.75 22 LEU B O 1
ATOM 1383 N N . PHE B 1 23 ? -8.516 21.344 4.25 1 98.5 23 PHE B N 1
ATOM 1384 C CA . PHE B 1 23 ? -9.906 21.578 3.871 1 98.5 23 PHE B CA 1
ATOM 1385 C C . PHE B 1 23 ? -10.797 21.688 5.105 1 98.5 23 PHE B C 1
ATOM 1387 O O . PHE B 1 23 ? -11.742 20.922 5.27 1 98.5 23 PHE B O 1
ATOM 1394 N N . SER B 1 24 ? -10.531 22.703 5.855 1 97.75 24 SER B N 1
ATOM 1395 C CA . SER B 1 24 ? -11.172 22.906 7.152 1 97.75 24 SER B CA 1
ATOM 1396 C C . SER B 1 24 ? -12.672 23.141 7.004 1 97.75 24 SER B C 1
ATOM 1398 O O . SER B 1 24 ? -13.438 22.922 7.945 1 97.75 24 SER B O 1
ATOM 1400 N N . GLY B 1 25 ? -13.086 23.625 5.863 1 97.38 25 GLY B N 1
ATOM 1401 C CA . GLY B 1 25 ? -14.508 23.812 5.617 1 97.38 25 GLY B CA 1
ATOM 1402 C C . GLY B 1 25 ? -15.242 22.516 5.352 1 97.38 25 GLY B C 1
ATOM 1403 O O . GLY B 1 25 ? -16.469 22.453 5.488 1 97.38 25 GLY B O 1
ATOM 1404 N N . ILE B 1 26 ? -14.594 21.516 5.09 1 97.56 26 ILE B N 1
ATOM 1405 C CA . ILE B 1 26 ? -15.188 20.25 4.703 1 97.56 26 ILE B CA 1
ATOM 1406 C C . ILE B 1 26 ? -15.07 19.25 5.852 1 97.56 26 ILE B C 1
ATOM 1408 O O . ILE B 1 26 ? -16.047 18.594 6.219 1 97.56 26 ILE B O 1
ATOM 1412 N N . VAL B 1 27 ? -13.883 19.141 6.402 1 98.06 27 VAL B N 1
ATOM 1413 C CA . VAL B 1 27 ? -13.602 18.203 7.488 1 98.06 27 VAL B CA 1
ATOM 1414 C C . VAL B 1 27 ? -12.891 18.938 8.625 1 98.06 27 VAL B C 1
ATOM 1416 O O . VAL B 1 27 ? -11.742 18.641 8.953 1 98.06 27 VAL B O 1
ATOM 1419 N N . PRO B 1 28 ? -13.641 19.844 9.289 1 98.25 28 PRO B N 1
ATOM 1420 C CA . PRO B 1 28 ? -13.016 20.719 10.289 1 98.25 28 PRO B CA 1
ATOM 1421 C C . PRO B 1 28 ? -12.367 19.938 11.43 1 98.25 28 PRO B C 1
ATOM 1423 O O . PRO B 1 28 ? -11.312 20.344 11.938 1 98.25 28 PRO B O 1
ATOM 1426 N N . LYS B 1 29 ? -12.984 18.859 11.875 1 97.88 29 LYS B N 1
ATOM 1427 C CA . LYS B 1 29 ? -12.43 18.109 13 1 97.88 29 LYS B CA 1
ATOM 1428 C C . LYS B 1 29 ? -11.109 17.453 12.617 1 97.88 29 LYS B C 1
ATOM 1430 O O . LYS B 1 29 ? -10.141 17.516 13.383 1 97.88 29 LYS B O 1
ATOM 1435 N N . THR B 1 30 ? -11.031 16.844 11.516 1 98 30 THR B N 1
ATOM 1436 C CA . THR B 1 30 ? -9.82 16.203 11.023 1 98 30 THR B CA 1
ATOM 1437 C C . THR B 1 30 ? -8.719 17.234 10.797 1 98 30 THR B C 1
ATOM 1439 O O . THR B 1 30 ? -7.562 17 11.172 1 98 30 THR B O 1
ATOM 1442 N N . CYS B 1 31 ? -9.086 18.344 10.234 1 98.56 31 CYS B N 1
ATOM 1443 C CA . CYS B 1 31 ? -8.117 19.406 9.977 1 98.56 31 CYS B CA 1
ATOM 1444 C C . CYS B 1 31 ? -7.543 19.953 11.281 1 98.56 31 CYS B C 1
ATOM 1446 O O . CYS B 1 31 ? -6.348 20.234 11.367 1 98.56 31 CYS B O 1
ATOM 1448 N N . GLU B 1 32 ? -8.406 20.078 12.242 1 98.44 32 GLU B N 1
ATOM 1449 C CA . GLU B 1 32 ? -7.941 20.594 13.523 1 98.44 32 GLU B CA 1
ATOM 1450 C C . GLU B 1 32 ? -6.961 19.625 14.188 1 98.44 32 GLU B C 1
ATOM 1452 O O . GLU B 1 32 ? -5.965 20.062 14.781 1 98.44 32 GLU B O 1
ATOM 1457 N N . ASN B 1 33 ? -7.211 18.344 14.141 1 98.12 33 ASN B N 1
ATOM 1458 C CA . ASN B 1 33 ? -6.273 17.344 14.648 1 98.12 33 ASN B CA 1
ATOM 1459 C C . ASN B 1 33 ? -4.898 17.484 14 1 98.12 33 ASN B C 1
ATOM 1461 O O . ASN B 1 33 ? -3.883 17.547 14.688 1 98.12 33 ASN B O 1
ATOM 1465 N N . PHE B 1 34 ? -4.867 17.625 12.617 1 98.12 34 PHE B N 1
ATOM 1466 C CA . PHE B 1 34 ? -3.621 17.719 11.859 1 98.12 34 PHE B CA 1
ATOM 1467 C C . PHE B 1 34 ? -2.896 19.031 12.164 1 98.12 34 PHE B C 1
ATOM 1469 O O . PHE B 1 34 ? -1.688 19.031 12.398 1 98.12 34 PHE B O 1
ATOM 1476 N N . ARG B 1 35 ? -3.652 20.078 12.18 1 98.56 35 ARG B N 1
ATOM 1477 C CA . ARG B 1 35 ? -3.074 21.391 12.469 1 98.56 35 ARG B CA 1
ATOM 1478 C C . ARG B 1 35 ? -2.406 21.406 13.844 1 98.56 35 ARG B C 1
ATOM 1480 O O . ARG B 1 35 ? -1.275 21.875 13.984 1 98.56 35 ARG B O 1
ATOM 1487 N N . ALA B 1 36 ? -3.076 20.891 14.852 1 98.38 36 ALA B N 1
ATOM 1488 C CA . ALA B 1 36 ? -2.555 20.891 16.219 1 98.38 36 ALA B CA 1
ATOM 1489 C C . ALA B 1 36 ? -1.307 20.016 16.328 1 98.38 36 ALA B C 1
ATOM 1491 O O . ALA B 1 36 ? -0.38 20.344 17.078 1 98.38 36 ALA B O 1
ATOM 1492 N N . LEU B 1 37 ? -1.255 18.984 15.594 1 97.94 37 LEU B N 1
ATOM 1493 C CA . LEU B 1 37 ? -0.084 18.125 15.594 1 97.94 37 LEU B CA 1
ATOM 1494 C C . LEU B 1 37 ? 1.081 18.766 14.859 1 97.94 37 LEU B C 1
ATOM 1496 O O . LEU B 1 37 ? 2.242 18.547 15.211 1 97.94 37 LEU B O 1
ATOM 1500 N N . CYS B 1 38 ? 0.803 19.594 13.859 1 98.12 38 CYS B N 1
ATOM 1501 C CA . CYS B 1 38 ? 1.852 20.344 13.188 1 98.12 38 CYS B CA 1
ATOM 1502 C C . CYS B 1 38 ? 2.461 21.391 14.125 1 98.12 38 CYS B C 1
ATOM 1504 O O . CYS B 1 38 ? 3.67 21.625 14.102 1 98.12 38 CYS B O 1
ATOM 1506 N N . THR B 1 39 ? 1.609 21.984 14.93 1 98.06 39 THR B N 1
ATOM 1507 C CA . THR B 1 39 ? 2.1 23.062 15.789 1 98.06 39 THR B CA 1
ATOM 1508 C C . THR B 1 39 ? 2.713 22.484 17.062 1 98.06 39 THR B C 1
ATOM 1510 O O . THR B 1 39 ? 3.523 23.156 17.719 1 98.06 39 THR B O 1
ATOM 1513 N N . GLY B 1 40 ? 2.225 21.328 17.422 1 97.12 40 GLY B N 1
ATOM 1514 C CA . GLY B 1 40 ? 2.693 20.734 18.672 1 97.12 40 GLY B CA 1
ATOM 1515 C C . GLY B 1 40 ? 2.092 21.391 19.906 1 97.12 40 GLY B C 1
ATOM 1516 O O . GLY B 1 40 ? 2.592 21.203 21.016 1 97.12 40 GLY B O 1
ATOM 1517 N N . GLU B 1 41 ? 1.079 22.109 19.797 1 97.62 41 GLU B N 1
ATOM 1518 C CA . GLU B 1 41 ? 0.547 22.922 20.875 1 97.62 41 GLU B CA 1
ATOM 1519 C C . GLU B 1 41 ? -0.104 22.062 21.953 1 97.62 41 GLU B C 1
ATOM 1521 O O . GLU B 1 41 ? -0.339 22.531 23.078 1 97.62 41 GLU B O 1
ATOM 1526 N N . LYS B 1 42 ? -0.318 20.859 21.672 1 96.12 42 LYS B N 1
ATOM 1527 C CA . LYS B 1 42 ? -0.897 19.953 22.656 1 96.12 42 LYS B CA 1
ATOM 1528 C C . LYS B 1 42 ? 0.189 19.156 23.391 1 96.12 42 LYS B C 1
ATOM 1530 O O . LYS B 1 42 ? -0.112 18.281 24.188 1 96.12 42 LYS B O 1
ATOM 1535 N N . GLY B 1 43 ? 1.461 19.406 23.078 1 95.69 43 GLY B N 1
ATOM 1536 C CA . GLY B 1 43 ? 2.574 18.766 23.766 1 95.69 43 GLY B CA 1
ATOM 1537 C C . GLY B 1 43 ? 3.148 17.594 22.984 1 95.69 43 GLY B C 1
ATOM 1538 O O . GLY B 1 43 ? 4.059 16.906 23.453 1 95.69 43 GLY B O 1
ATOM 1539 N N . PHE B 1 44 ? 2.537 17.297 21.938 1 96 44 PHE B N 1
ATOM 1540 C CA . PHE B 1 44 ? 3.029 16.297 21 1 96 44 PHE B CA 1
ATOM 1541 C C . PHE B 1 44 ? 2.678 16.656 19.562 1 96 44 PHE B C 1
ATOM 1543 O O . PHE B 1 44 ? 1.826 17.516 19.328 1 96 44 PHE B O 1
ATOM 1550 N N . GLY B 1 45 ? 3.496 16.109 18.609 1 96.75 45 GLY B N 1
ATOM 1551 C CA . GLY B 1 45 ? 3.254 16.453 17.219 1 96.75 45 GLY B CA 1
ATOM 1552 C C . GLY B 1 45 ? 4.211 15.773 16.25 1 96.75 45 GLY B C 1
ATOM 1553 O O . GLY B 1 45 ? 4.766 14.719 16.562 1 96.75 45 GLY B O 1
ATOM 1554 N N . PHE B 1 46 ? 4.344 16.391 15.102 1 97.81 46 PHE B N 1
ATOM 1555 C CA . PHE B 1 46 ? 5.023 15.734 13.992 1 97.81 46 PHE B CA 1
ATOM 1556 C C . PHE B 1 46 ? 6.512 16.062 14.008 1 97.81 46 PHE B C 1
ATOM 1558 O O . PHE B 1 46 ? 7.297 15.422 13.305 1 97.81 46 PHE B O 1
ATOM 1565 N N . ARG B 1 47 ? 6.91 17.078 14.797 1 97.19 47 ARG B N 1
ATOM 1566 C CA . ARG B 1 47 ? 8.336 17.406 14.805 1 97.19 47 ARG B CA 1
ATOM 1567 C C . ARG B 1 47 ? 9.164 16.203 15.258 1 97.19 47 ARG B C 1
ATOM 1569 O O . ARG B 1 47 ? 8.867 15.586 16.281 1 97.19 47 ARG B O 1
ATOM 1576 N N . GLY B 1 48 ? 10.102 15.836 14.406 1 97.06 48 GLY B N 1
ATOM 1577 C CA . GLY B 1 48 ? 10.992 14.727 14.719 1 97.06 48 GLY B CA 1
ATOM 1578 C C . GLY B 1 48 ? 10.492 13.398 14.188 1 97.06 48 GLY B C 1
ATOM 1579 O O . GLY B 1 48 ? 11.219 12.398 14.219 1 97.06 48 GLY B O 1
ATOM 1580 N N . ARG B 1 49 ? 9.305 13.367 13.664 1 98 49 ARG B N 1
ATOM 1581 C CA . ARG B 1 49 ? 8.734 12.117 13.164 1 98 49 ARG B CA 1
ATOM 1582 C C . ARG B 1 49 ? 9.312 11.758 11.797 1 98 49 ARG B C 1
ATOM 1584 O O . ARG B 1 49 ? 9.758 12.641 11.055 1 98 49 ARG B O 1
ATOM 1591 N N . GLU B 1 50 ? 9.32 10.5 11.539 1 97.75 50 GLU B N 1
ATOM 1592 C CA . GLU B 1 50 ? 9.922 10 10.305 1 97.75 50 GLU B CA 1
ATOM 1593 C C . GLU B 1 50 ? 8.859 9.531 9.32 1 97.75 50 GLU B C 1
ATOM 1595 O O . GLU B 1 50 ? 7.758 9.148 9.727 1 97.75 50 GLU B O 1
ATOM 1600 N N . VAL B 1 51 ? 9.211 9.625 8.023 1 97.81 51 VAL B N 1
ATOM 1601 C CA . VAL B 1 51 ? 8.453 8.914 7 1 97.81 51 VAL B CA 1
ATOM 1602 C C . VAL B 1 51 ? 8.711 7.41 7.117 1 97.81 51 VAL B C 1
ATOM 1604 O O . VAL B 1 51 ? 9.812 6.941 6.836 1 97.81 51 VAL B O 1
ATOM 1607 N N . ASN B 1 52 ? 7.68 6.711 7.531 1 95.94 52 ASN B N 1
ATOM 1608 C CA . ASN B 1 52 ? 7.906 5.301 7.82 1 95.94 52 ASN B CA 1
ATOM 1609 C C . ASN B 1 52 ? 7.48 4.414 6.652 1 95.94 52 ASN B C 1
ATOM 1611 O O . ASN B 1 52 ? 7.855 3.242 6.586 1 95.94 52 ASN B O 1
ATOM 1615 N N . HIS B 1 53 ? 6.703 4.938 5.734 1 95.38 53 HIS B N 1
ATOM 1616 C CA . HIS B 1 53 ? 6.348 4.227 4.512 1 95.38 53 HIS B CA 1
ATOM 1617 C C . HIS B 1 53 ? 6.465 5.137 3.291 1 95.38 53 HIS B C 1
ATOM 1619 O O . HIS B 1 53 ? 6.09 6.309 3.35 1 95.38 53 HIS B O 1
ATOM 1625 N N . SER B 1 54 ? 6.898 4.66 2.293 1 95.5 54 SER B N 1
ATOM 1626 C CA . SER B 1 54 ? 6.949 5.297 0.98 1 95.5 54 SER B CA 1
ATOM 1627 C C . SER B 1 54 ? 6.867 4.266 -0.139 1 95.5 54 SER B C 1
ATOM 1629 O O . SER B 1 54 ? 7.805 3.492 -0.344 1 95.5 54 SER B O 1
ATOM 1631 N N . ILE B 1 55 ? 5.777 4.285 -0.786 1 93.75 55 ILE B N 1
ATOM 1632 C CA . ILE B 1 55 ? 5.551 3.375 -1.902 1 93.75 55 ILE B CA 1
ATOM 1633 C C . ILE B 1 55 ? 5.465 4.164 -3.205 1 93.75 55 ILE B C 1
ATOM 1635 O O . ILE B 1 55 ? 4.492 4.887 -3.438 1 93.75 55 ILE B O 1
ATOM 1639 N N . PRO B 1 56 ? 6.48 3.938 -4.094 1 92.94 56 PRO B N 1
ATOM 1640 C CA . PRO B 1 56 ? 6.484 4.715 -5.336 1 92.94 56 PRO B CA 1
ATOM 1641 C C . PRO B 1 56 ? 5.188 4.566 -6.125 1 92.94 56 PRO B C 1
ATOM 1643 O O . PRO B 1 56 ? 4.625 3.473 -6.203 1 92.94 56 PRO B O 1
ATOM 1646 N N . GLN B 1 57 ? 4.734 5.781 -6.711 1 92.25 57 GLN B N 1
ATOM 1647 C CA . GLN B 1 57 ? 3.533 5.895 -7.531 1 92.25 57 GLN B CA 1
ATOM 1648 C C . GLN B 1 57 ? 2.271 5.719 -6.691 1 92.25 57 GLN B C 1
ATOM 1650 O O . GLN B 1 57 ? 1.182 5.52 -7.23 1 92.25 57 GLN B O 1
ATOM 1655 N N . PHE B 1 58 ? 2.373 5.742 -5.414 1 93.88 58 PHE B N 1
ATOM 1656 C CA . PHE B 1 58 ? 1.21 5.598 -4.547 1 93.88 58 PHE B CA 1
ATOM 1657 C C . PHE B 1 58 ? 1.193 6.684 -3.479 1 93.88 58 PHE B C 1
ATOM 1659 O O . PHE B 1 58 ? 0.651 7.77 -3.697 1 93.88 58 PHE B O 1
ATOM 1666 N N . LEU B 1 59 ? 2.062 6.418 -2.375 1 97.25 59 LEU B N 1
ATOM 1667 C CA . LEU B 1 59 ? 1.97 7.414 -1.314 1 97.25 59 LEU B CA 1
ATOM 1668 C C . LEU B 1 59 ? 3.17 7.324 -0.377 1 97.25 59 LEU B C 1
ATOM 1670 O O . LEU B 1 59 ? 3.971 6.391 -0.474 1 97.25 59 LEU B O 1
ATOM 1674 N N . MET B 1 60 ? 3.363 8.312 0.498 1 98 60 MET B N 1
ATOM 1675 C CA . MET B 1 60 ? 4.191 8.273 1.698 1 98 60 MET B CA 1
ATOM 1676 C C . MET B 1 60 ? 3.34 8.422 2.953 1 98 60 MET B C 1
ATOM 1678 O O . MET B 1 60 ? 2.287 9.062 2.922 1 98 60 MET B O 1
ATOM 1682 N N . GLU B 1 61 ? 3.771 7.82 4.023 1 97.31 61 GLU B N 1
ATOM 1683 C CA . GLU B 1 61 ? 3.055 7.875 5.293 1 97.31 61 GLU B CA 1
ATOM 1684 C C . GLU B 1 61 ? 3.982 8.297 6.43 1 97.31 61 GLU B C 1
ATOM 1686 O O . GLU B 1 61 ? 5.16 7.93 6.445 1 97.31 61 GLU B O 1
ATOM 1691 N N . VAL B 1 62 ? 3.523 9.172 7.297 1 97.62 62 VAL B N 1
ATOM 1692 C CA . VAL B 1 62 ? 4.184 9.555 8.539 1 97.62 62 VAL B CA 1
ATOM 1693 C C . VAL B 1 62 ? 3.354 9.086 9.734 1 97.62 62 VAL B C 1
ATOM 1695 O O . VAL B 1 62 ? 2.15 9.344 9.805 1 97.62 62 VAL B O 1
ATOM 1698 N N . ALA B 1 63 ? 4.008 8.367 10.57 1 89.62 63 ALA B N 1
ATOM 1699 C CA . ALA B 1 63 ? 3.352 7.957 11.805 1 89.62 63 ALA B CA 1
ATOM 1700 C C . ALA B 1 63 ? 3.643 8.945 12.938 1 89.62 63 ALA B C 1
ATOM 1702 O O . ALA B 1 63 ? 4.715 9.547 12.977 1 89.62 63 ALA B O 1
ATOM 1703 N N . GLY B 1 64 ? 2.67 9.148 13.805 1 88.06 64 GLY B N 1
ATOM 1704 C CA . GLY B 1 64 ? 2.836 9.992 14.977 1 88.06 64 GLY B CA 1
ATOM 1705 C C . GLY B 1 64 ? 3.143 9.211 16.234 1 88.06 64 GLY B C 1
ATOM 1706 O O . GLY B 1 64 ? 3.916 8.258 16.219 1 88.06 64 GLY B O 1
ATOM 1707 N N . ILE B 1 65 ? 2.721 9.68 17.328 1 89.19 65 ILE B N 1
ATOM 1708 C CA . ILE B 1 65 ? 3.035 9.133 18.641 1 89.19 65 ILE B CA 1
ATOM 1709 C C . ILE B 1 65 ? 1.976 8.102 19.031 1 89.19 65 ILE B C 1
ATOM 1711 O O . ILE B 1 65 ? 2.115 7.418 20.047 1 89.19 65 ILE B O 1
ATOM 1715 N N . GLY B 1 66 ? 0.908 8.031 18.281 1 91.81 66 GLY B N 1
ATOM 1716 C CA . GLY B 1 66 ? -0.075 6.996 18.547 1 91.81 66 GLY B CA 1
ATOM 1717 C C . GLY B 1 66 ? -1.355 7.527 19.156 1 91.81 66 GLY B C 1
ATOM 1718 O O . GLY B 1 66 ? -2.109 6.781 19.781 1 91.81 66 GLY B O 1
ATOM 1719 N N . LYS B 1 67 ? -1.589 8.859 19.047 1 95.19 67 LYS B N 1
ATOM 1720 C CA . LYS B 1 67 ? -2.828 9.43 19.562 1 95.19 67 LYS B CA 1
ATOM 1721 C C . LYS B 1 67 ? -3.182 10.727 18.844 1 95.19 67 LYS B C 1
ATOM 1723 O O . LYS B 1 67 ? -2.293 11.453 18.391 1 95.19 67 LYS B O 1
ATOM 1728 N N . SER B 1 68 ? -4.492 10.953 18.75 1 96.69 68 SER B N 1
ATOM 1729 C CA . SER B 1 68 ? -5.012 12.227 18.25 1 96.69 68 SER B CA 1
ATOM 1730 C C . SER B 1 68 ? -5.18 13.234 19.391 1 96.69 68 SER B C 1
ATOM 1732 O O . SER B 1 68 ? -4.953 12.906 20.562 1 96.69 68 SER B O 1
ATOM 1734 N N . ILE B 1 69 ? -5.5 14.453 19.047 1 97.5 69 ILE B N 1
ATOM 1735 C CA . ILE B 1 69 ? -5.75 15.477 20.062 1 97.5 69 ILE B CA 1
ATOM 1736 C C . ILE B 1 69 ? -7.086 15.211 20.75 1 97.5 69 ILE B C 1
ATOM 1738 O O . ILE B 1 69 ? -7.402 15.828 21.766 1 97.5 69 ILE B O 1
ATOM 1742 N N . TYR B 1 70 ? -7.898 14.25 20.25 1 97.75 70 TYR B N 1
ATOM 1743 C CA . TYR B 1 70 ? -9.203 13.93 20.812 1 97.75 70 TYR B CA 1
ATOM 1744 C C . TYR B 1 70 ? -9.148 12.641 21.625 1 97.75 70 TYR B C 1
ATOM 1746 O O . TYR B 1 70 ? -10.164 12.203 22.172 1 97.75 70 TYR B O 1
ATOM 1754 N N . GLY B 1 71 ? -8.016 12.141 21.797 1 96.56 71 GLY B N 1
ATOM 1755 C CA . GLY B 1 71 ? -7.828 10.828 22.391 1 96.56 71 GLY B CA 1
ATOM 1756 C C . GLY B 1 71 ? -7.098 9.859 21.469 1 96.56 71 GLY B C 1
ATOM 1757 O O . GLY B 1 71 ? -6.41 10.281 20.531 1 96.56 71 GLY B O 1
ATOM 1758 N N . PRO B 1 72 ? -7.234 8.555 21.797 1 95.94 72 PRO B N 1
ATOM 1759 C CA . PRO B 1 72 ? -6.473 7.59 21 1 95.94 72 PRO B CA 1
ATOM 1760 C C . PRO B 1 72 ? -6.887 7.59 19.531 1 95.94 72 PRO B C 1
ATOM 1762 O O . PRO B 1 72 ? -6.031 7.574 18.641 1 95.94 72 PRO B O 1
ATOM 1765 N N . THR B 1 73 ? -8.18 7.574 19.266 1 95.75 73 THR B N 1
ATOM 1766 C CA . THR B 1 73 ? -8.711 7.609 17.906 1 95.75 73 THR B CA 1
ATOM 1767 C C . THR B 1 73 ? -9.891 8.57 17.812 1 95.75 73 THR B C 1
ATOM 1769 O O . THR B 1 73 ? -10.359 9.086 18.844 1 95.75 73 THR B O 1
ATOM 1772 N N . PHE B 1 74 ? -10.352 8.969 16.609 1 97.19 74 PHE B N 1
ATOM 1773 C CA . PHE B 1 74 ? -11.562 9.75 16.375 1 97.19 74 PHE B CA 1
ATOM 1774 C C . PHE B 1 74 ? -12.242 9.305 15.094 1 97.19 74 PHE B C 1
ATOM 1776 O O . PHE B 1 74 ? -11.625 8.672 14.242 1 97.19 74 PHE B O 1
ATOM 1783 N N . ASP B 1 75 ? -13.445 9.594 14.953 1 97.12 75 ASP B N 1
ATOM 1784 C CA . ASP B 1 75 ? -14.305 9.086 13.891 1 97.12 75 ASP B CA 1
ATOM 1785 C C . ASP B 1 75 ? -14 9.766 12.562 1 97.12 75 ASP B C 1
ATOM 1787 O O . ASP B 1 75 ? -13.562 10.914 12.531 1 97.12 75 ASP B O 1
ATOM 1791 N N . ASP B 1 76 ? -14.305 8.922 11.477 1 96.5 76 ASP B N 1
ATOM 1792 C CA . ASP B 1 76 ? -14.32 9.531 10.148 1 96.5 76 ASP B CA 1
ATOM 1793 C C . ASP B 1 76 ? -15.352 10.656 10.07 1 96.5 76 ASP B C 1
ATOM 1795 O O . ASP B 1 76 ? -16.516 10.461 10.43 1 96.5 76 ASP B O 1
ATOM 1799 N N . GLU B 1 77 ? -14.883 11.82 9.703 1 97.12 77 GLU B N 1
ATOM 1800 C CA . GLU B 1 77 ? -15.789 12.961 9.586 1 97.12 77 GLU B CA 1
ATOM 1801 C C . GLU B 1 77 ? -16.672 12.828 8.359 1 97.12 77 GLU B C 1
ATOM 1803 O O . GLU B 1 77 ? -17.906 12.859 8.469 1 97.12 77 GLU B O 1
ATOM 1808 N N . ASN B 1 78 ? -16.188 12.75 7.168 1 97.25 78 ASN B N 1
ATOM 1809 C CA . ASN B 1 78 ? -16.844 12.438 5.902 1 97.25 78 ASN B CA 1
ATOM 1810 C C . ASN B 1 78 ? -15.836 12.031 4.836 1 97.25 78 ASN B C 1
ATOM 1812 O O . ASN B 1 78 ? -14.633 12 5.094 1 97.25 78 ASN B O 1
ATOM 1816 N N . PHE B 1 79 ? -16.312 11.711 3.691 1 97.12 79 PHE B N 1
ATOM 1817 C CA . PHE B 1 79 ? -15.453 11.273 2.594 1 97.12 79 PHE B CA 1
ATOM 1818 C C . PHE B 1 79 ? -15.711 12.109 1.345 1 97.12 79 PHE B C 1
ATOM 1820 O O . PHE B 1 79 ? -15.688 11.586 0.228 1 97.12 79 PHE B O 1
ATOM 1827 N N . ASP B 1 80 ? -15.922 13.422 1.533 1 97.56 80 ASP B N 1
ATOM 1828 C CA . ASP B 1 80 ? -16.375 14.289 0.454 1 97.56 80 ASP B CA 1
ATOM 1829 C C . ASP B 1 80 ? -15.227 14.688 -0.467 1 97.56 80 ASP B C 1
ATOM 1831 O O . ASP B 1 80 ? -15.453 15.141 -1.592 1 97.56 80 ASP B O 1
ATOM 1835 N N . VAL B 1 81 ? -14.039 14.57 0.111 1 97.06 81 VAL B N 1
ATOM 1836 C CA . VAL B 1 81 ? -12.867 14.914 -0.696 1 97.06 81 VAL B CA 1
ATOM 1837 C C . VAL B 1 81 ? -12.344 13.672 -1.409 1 97.06 81 VAL B C 1
ATOM 1839 O O . VAL B 1 81 ? -12.117 12.641 -0.778 1 97.06 81 VAL B O 1
ATOM 1842 N N . ASN B 1 82 ? -12.18 13.789 -2.734 1 97.44 82 ASN B N 1
ATOM 1843 C CA . ASN B 1 82 ? -11.75 12.656 -3.545 1 97.44 82 ASN B CA 1
ATOM 1844 C C . ASN B 1 82 ? -10.234 12.648 -3.723 1 97.44 82 ASN B C 1
ATOM 1846 O O . ASN B 1 82 ? -9.586 13.688 -3.625 1 97.44 82 ASN B O 1
ATOM 1850 N N . PHE B 1 83 ? -9.672 11.438 -4.016 1 97.56 83 PHE B N 1
ATOM 1851 C CA . PHE B 1 83 ? -8.258 11.219 -4.301 1 97.56 83 PHE B CA 1
ATOM 1852 C C . PHE B 1 83 ? -7.992 11.273 -5.801 1 97.56 83 PHE B C 1
ATOM 1854 O O . PHE B 1 83 ? -7.43 10.336 -6.367 1 97.56 83 PHE B O 1
ATOM 1861 N N . ASP B 1 84 ? -8.273 12.383 -6.402 1 97.5 84 ASP B N 1
ATOM 1862 C CA . ASP B 1 84 ? -8.289 12.5 -7.855 1 97.5 84 ASP B CA 1
ATOM 1863 C C . ASP B 1 84 ? -7.074 13.266 -8.367 1 97.5 84 ASP B C 1
ATOM 1865 O O . ASP B 1 84 ? -7.035 13.672 -9.531 1 97.5 84 ASP B O 1
ATOM 1869 N N . ALA B 1 85 ? -6.117 13.531 -7.512 1 97.69 85 ALA B N 1
ATOM 1870 C CA . ALA B 1 85 ? -4.883 14.227 -7.863 1 97.69 85 ALA B CA 1
ATOM 1871 C C . ALA B 1 85 ? -3.74 13.812 -6.938 1 97.69 85 ALA B C 1
ATOM 1873 O O . ALA B 1 85 ? -3.973 13.32 -5.836 1 97.69 85 ALA B O 1
ATOM 1874 N N . PRO B 1 86 ? -2.512 13.867 -7.445 1 98.06 86 PRO B N 1
ATOM 1875 C CA . PRO B 1 86 ? -1.389 13.75 -6.512 1 98.06 86 PRO B CA 1
ATOM 1876 C C . PRO B 1 86 ? -1.42 14.805 -5.41 1 98.06 86 PRO B C 1
ATOM 1878 O O . PRO B 1 86 ? -2.006 15.875 -5.59 1 98.06 86 PRO B O 1
ATOM 1881 N N . GLY B 1 87 ? -0.782 14.57 -4.324 1 98.75 87 GLY B N 1
ATOM 1882 C CA . GLY B 1 87 ? -0.58 15.555 -3.271 1 98.75 87 GLY B CA 1
ATOM 1883 C C . GLY B 1 87 ? -1.748 15.648 -2.307 1 98.75 87 GLY B C 1
ATOM 1884 O O . GLY B 1 87 ? -1.812 16.562 -1.485 1 98.75 87 GLY B O 1
ATOM 1885 N N . ILE B 1 88 ? -2.758 14.672 -2.426 1 98.75 88 ILE B N 1
ATOM 1886 C CA . ILE B 1 88 ? -3.854 14.648 -1.462 1 98.75 88 ILE B CA 1
ATOM 1887 C C . ILE B 1 88 ? -3.348 14.117 -0.121 1 98.75 88 ILE B C 1
ATOM 1889 O O . ILE B 1 88 ? -2.588 13.148 -0.074 1 98.75 88 ILE B O 1
ATOM 1893 N N . VAL B 1 89 ? -3.709 14.766 0.93 1 98.69 89 VAL B N 1
ATOM 1894 C CA . VAL B 1 89 ? -3.34 14.406 2.295 1 98.69 89 VAL B CA 1
ATOM 1895 C C . VAL B 1 89 ? -4.535 13.766 3.004 1 98.69 89 VAL B C 1
ATOM 1897 O O . VAL B 1 89 ? -5.641 14.305 2.971 1 98.69 89 VAL B O 1
ATOM 1900 N N . ALA B 1 90 ? -4.309 12.648 3.629 1 98.06 90 ALA B N 1
ATOM 1901 C CA . ALA B 1 90 ? -5.418 11.906 4.23 1 98.06 90 ALA B CA 1
ATOM 1902 C C . ALA B 1 90 ? -4.969 11.18 5.496 1 98.06 90 ALA B C 1
ATOM 1904 O O . ALA B 1 90 ? -3.771 11 5.723 1 98.06 90 ALA B O 1
ATOM 1905 N N . MET B 1 91 ? -5.91 10.914 6.332 1 96.12 91 MET B N 1
ATOM 1906 C CA . MET B 1 91 ? -5.641 10.141 7.539 1 96.12 91 MET B CA 1
ATOM 1907 C C . MET B 1 91 ? -5.375 8.68 7.191 1 96.12 91 MET B C 1
ATOM 1909 O O . MET B 1 91 ? -6.102 8.078 6.395 1 96.12 91 MET B O 1
ATOM 1913 N N . ALA B 1 92 ? -4.215 8.211 7.688 1 91.62 92 ALA B N 1
ATOM 1914 C CA . ALA B 1 92 ? -4.027 6.762 7.699 1 91.62 92 ALA B CA 1
ATOM 1915 C C . ALA B 1 92 ? -4.832 6.113 8.82 1 91.62 92 ALA B C 1
ATOM 1917 O O . ALA B 1 92 ? -4.816 6.59 9.961 1 91.62 92 ALA B O 1
ATOM 1918 N N . ASN B 1 93 ? -5.656 5.191 8.477 1 84.06 93 ASN B N 1
ATOM 1919 C CA . ASN B 1 93 ? -6.473 4.555 9.5 1 84.06 93 ASN B CA 1
ATOM 1920 C C . ASN B 1 93 ? -6.355 3.033 9.445 1 84.06 93 ASN B C 1
ATOM 1922 O O . ASN B 1 93 ? -5.695 2.488 8.562 1 84.06 93 ASN B O 1
ATOM 1926 N N . GLN B 1 94 ? -6.852 2.391 10.547 1 79.25 94 GLN B N 1
ATOM 1927 C CA . GLN B 1 94 ? -6.879 0.936 10.648 1 79.25 94 GLN B CA 1
ATOM 1928 C C . GLN B 1 94 ? -8.305 0.403 10.516 1 79.25 94 GLN B C 1
ATOM 1930 O O . GLN B 1 94 ? -8.703 -0.502 11.25 1 79.25 94 GLN B O 1
ATOM 1935 N N . GLY B 1 95 ? -9.062 1.056 9.688 1 84.44 95 GLY B N 1
ATOM 1936 C CA . GLY B 1 95 ? -10.484 0.792 9.547 1 84.44 95 GLY B CA 1
ATOM 1937 C C . GLY B 1 95 ? -11.352 2.01 9.828 1 84.44 95 GLY B C 1
ATOM 1938 O O . GLY B 1 95 ? -10.836 3.076 10.164 1 84.44 95 GLY B O 1
ATOM 1939 N N . ARG B 1 96 ? -12.641 1.74 9.672 1 88 96 ARG B N 1
ATOM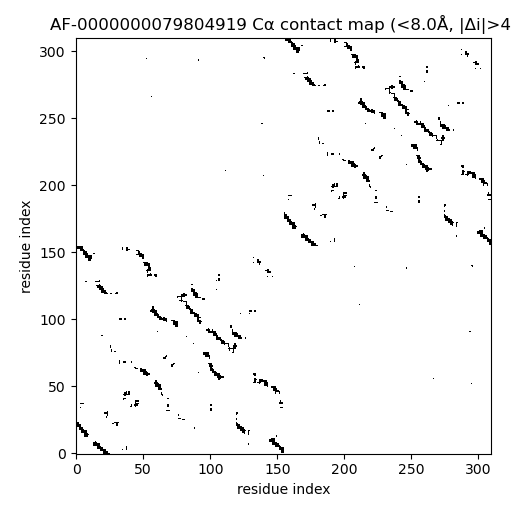 1940 C CA . ARG B 1 96 ? -13.594 2.836 9.828 1 88 96 ARG B CA 1
ATOM 1941 C C . ARG B 1 96 ? -13.508 3.436 11.234 1 88 96 ARG B C 1
ATOM 1943 O O . ARG B 1 96 ? -13.391 2.709 12.219 1 88 96 ARG B O 1
ATOM 1950 N N . ASN B 1 97 ? -13.375 4.75 11.328 1 94.12 97 ASN B N 1
ATOM 1951 C CA . ASN B 1 97 ? -13.484 5.543 12.555 1 94.12 97 ASN B CA 1
ATOM 1952 C C . ASN B 1 97 ? -12.281 5.324 13.469 1 94.12 97 ASN B C 1
ATOM 1954 O O . ASN B 1 97 ? -12.43 5.332 14.695 1 94.12 97 ASN B O 1
ATOM 1958 N N . SER B 1 98 ? -11.156 5.086 12.914 1 93.88 98 SER B N 1
ATOM 1959 C CA . SER B 1 98 ? -9.969 4.82 13.719 1 93.88 98 SER B CA 1
ATOM 1960 C C . SER B 1 98 ? -8.859 5.816 13.406 1 93.88 98 SER B C 1
ATOM 1962 O O . SER B 1 98 ? -7.672 5.477 13.477 1 93.88 98 SER B O 1
ATOM 1964 N N . ASN B 1 99 ? -9.281 7.035 13.008 1 95.88 99 ASN B N 1
ATOM 1965 C CA . ASN B 1 99 ? -8.273 8.062 12.758 1 95.88 99 ASN B CA 1
ATOM 1966 C C . ASN B 1 99 ? -7.484 8.391 14.023 1 95.88 99 ASN B C 1
ATOM 1968 O O . ASN B 1 99 ? -8.023 8.328 15.125 1 95.88 99 ASN B O 1
ATOM 1972 N N . ASN B 1 100 ? -6.223 8.719 13.844 1 96 100 ASN B N 1
ATOM 1973 C CA . ASN B 1 100 ? -5.352 9.102 14.953 1 96 100 ASN B CA 1
ATOM 1974 C C . ASN B 1 100 ? -4.344 10.172 14.523 1 96 100 ASN B C 1
ATOM 1976 O O . ASN B 1 100 ? -4.727 11.273 14.133 1 96 100 ASN B O 1
ATOM 1980 N N . ASP B 1 101 ? -3.066 9.859 14.562 1 96.56 101 ASP B N 1
ATOM 1981 C CA . ASP B 1 101 ? -2.078 10.867 14.188 1 96.56 101 ASP B CA 1
ATOM 1982 C C . ASP B 1 101 ? -1.224 10.383 13.016 1 96.56 101 ASP B C 1
ATOM 1984 O O . ASP B 1 101 ? -0.127 10.898 12.789 1 96.56 101 ASP B O 1
ATOM 1988 N N . ARG B 1 102 ? -1.703 9.398 12.328 1 96.31 102 ARG B N 1
ATOM 1989 C CA . ARG B 1 102 ? -1.038 8.938 11.109 1 96.31 102 ARG B CA 1
ATOM 1990 C C . ARG B 1 102 ? -1.664 9.57 9.875 1 96.31 102 ARG B C 1
ATOM 1992 O O . ARG B 1 102 ? -2.887 9.703 9.789 1 96.31 102 ARG B O 1
ATOM 1999 N N . PHE B 1 103 ? -0.767 10.023 8.961 1 98 103 PHE B N 1
ATOM 2000 C CA . PHE B 1 103 ? -1.277 10.602 7.727 1 98 103 PHE B CA 1
ATOM 2001 C C . PHE B 1 103 ? -0.405 10.203 6.543 1 98 103 PHE B C 1
ATOM 2003 O O . PHE B 1 103 ? 0.724 9.742 6.723 1 98 103 PHE B O 1
ATOM 2010 N N . TYR B 1 104 ? -0.996 10.242 5.344 1 97.94 104 TYR B N 1
ATOM 2011 C CA . TYR B 1 104 ? -0.189 10.008 4.148 1 97.94 104 TYR B CA 1
ATOM 2012 C C . TYR B 1 104 ? -0.453 11.078 3.094 1 97.94 104 TYR B C 1
ATOM 2014 O O . TYR B 1 104 ? -1.438 11.812 3.18 1 97.94 104 TYR B O 1
ATOM 2022 N N . ILE B 1 105 ? 0.539 11.32 2.262 1 98.56 105 ILE B N 1
ATOM 2023 C CA . ILE B 1 105 ? 0.46 12.156 1.069 1 98.56 105 ILE B CA 1
ATOM 2024 C C . ILE B 1 105 ? 0.577 11.289 -0.181 1 98.56 105 ILE B C 1
ATOM 2026 O O . ILE B 1 105 ? 1.517 10.5 -0.311 1 98.56 105 ILE B O 1
ATOM 2030 N N . THR B 1 106 ? -0.387 11.438 -1.093 1 98.19 106 THR B N 1
ATOM 2031 C CA . THR B 1 106 ? -0.356 10.609 -2.293 1 98.19 106 THR B CA 1
ATOM 2032 C C . THR B 1 106 ? 0.636 11.164 -3.311 1 98.19 106 THR B C 1
ATOM 2034 O O . THR B 1 106 ? 0.741 12.383 -3.479 1 98.19 106 THR B O 1
ATOM 2037 N N . PHE B 1 107 ? 1.375 10.266 -3.951 1 97.56 107 PHE B N 1
ATOM 2038 C CA . PHE B 1 107 ? 2.26 10.641 -5.047 1 97.56 107 PHE B CA 1
ATOM 2039 C C . PHE B 1 107 ? 1.483 10.75 -6.355 1 97.56 107 PHE B C 1
ATOM 2041 O O . PHE B 1 107 ? 1.898 11.469 -7.27 1 97.56 107 PHE B O 1
ATOM 2048 N N . SER B 1 108 ? 0.373 10.078 -6.434 1 95.5 108 SER B N 1
ATOM 2049 C CA . SER B 1 108 ? -0.435 9.969 -7.645 1 95.5 108 SER B CA 1
ATOM 2050 C C . SER B 1 108 ? -1.916 9.828 -7.312 1 95.5 108 SER B C 1
ATOM 2052 O O . SER B 1 108 ? -2.293 9.797 -6.137 1 95.5 108 SER B O 1
ATOM 2054 N N . VAL B 1 109 ? -2.736 9.828 -8.344 1 95.25 109 VAL B N 1
ATOM 2055 C CA . VAL B 1 109 ? -4.172 9.609 -8.188 1 95.25 109 VAL B CA 1
ATOM 2056 C C . VAL B 1 109 ? -4.418 8.242 -7.559 1 95.25 109 VAL B C 1
ATOM 2058 O O . VAL B 1 109 ? -3.768 7.254 -7.922 1 95.25 109 VAL B O 1
ATOM 2061 N N . ALA B 1 110 ? -5.367 8.211 -6.539 1 94.38 110 ALA B N 1
ATOM 2062 C CA . ALA B 1 110 ? -5.707 6.973 -5.836 1 94.38 110 ALA B CA 1
ATOM 2063 C C . ALA B 1 110 ? -7.199 6.898 -5.539 1 94.38 110 ALA B C 1
ATOM 2065 O O . ALA B 1 110 ? -7.605 6.781 -4.379 1 94.38 110 ALA B O 1
ATOM 2066 N N . GLU B 1 111 ? -8.008 6.848 -6.492 1 94.12 111 GLU B N 1
ATOM 2067 C CA . GLU B 1 111 ? -9.461 6.973 -6.379 1 94.12 111 GLU B CA 1
ATOM 2068 C C . GLU B 1 111 ? -10.055 5.805 -5.598 1 94.12 111 GLU B C 1
ATOM 2070 O O . GLU B 1 111 ? -11.141 5.922 -5.027 1 94.12 111 GLU B O 1
ATOM 2075 N N . TRP B 1 112 ? -9.352 4.754 -5.641 1 88.88 112 TRP B N 1
ATOM 2076 C CA . TRP B 1 112 ? -9.844 3.59 -4.906 1 88.88 112 TRP B CA 1
ATOM 2077 C C . TRP B 1 112 ? -9.898 3.873 -3.41 1 88.88 112 TRP B C 1
ATOM 2079 O O . TRP B 1 112 ? -10.516 3.117 -2.652 1 88.88 112 TRP B O 1
ATOM 2089 N N . LEU B 1 113 ? -9.219 4.824 -2.916 1 93 113 LEU B N 1
ATOM 2090 C CA . LEU B 1 113 ? -9.234 5.223 -1.513 1 93 113 LEU B CA 1
ATOM 2091 C C . LEU B 1 113 ? -10.5 6 -1.184 1 93 113 LEU B C 1
ATOM 2093 O O . LEU B 1 113 ? -10.828 6.203 -0.011 1 93 113 LEU B O 1
ATOM 2097 N N . ASN B 1 114 ? -11.266 6.48 -2.236 1 94.62 114 ASN B N 1
ATOM 2098 C CA . ASN B 1 114 ? -12.492 7.238 -2.008 1 94.62 114 ASN B CA 1
ATOM 2099 C C . ASN B 1 114 ? -13.484 6.453 -1.155 1 94.62 114 ASN B C 1
ATOM 2101 O O . ASN B 1 114 ? -13.719 5.266 -1.4 1 94.62 114 ASN B O 1
ATOM 2105 N N . GLY B 1 115 ? -13.977 7.152 -0.111 1 93.88 115 GLY B N 1
ATOM 2106 C CA . GLY B 1 115 ? -14.984 6.523 0.729 1 93.88 115 GLY B CA 1
ATOM 2107 C C . GLY B 1 115 ? -14.391 5.656 1.821 1 93.88 115 GLY B C 1
ATOM 2108 O O . GLY B 1 115 ? -15.125 5.129 2.666 1 93.88 115 GLY B O 1
ATOM 2109 N N . LYS B 1 116 ? -13.086 5.59 1.898 1 89.69 116 LYS B N 1
ATOM 2110 C CA . LYS B 1 116 ? -12.43 4.727 2.875 1 89.69 116 LYS B CA 1
ATOM 2111 C C . LYS B 1 116 ? -11.508 5.527 3.787 1 89.69 116 LYS B C 1
ATOM 2113 O O . LYS B 1 116 ? -11.281 5.152 4.938 1 89.69 116 LYS B O 1
ATOM 2118 N N . ASN B 1 117 ? -10.906 6.508 3.281 1 93.69 117 ASN B N 1
ATOM 2119 C CA . ASN B 1 117 ? -9.992 7.375 4.02 1 93.69 117 ASN B CA 1
ATOM 2120 C C . ASN B 1 117 ? -10.422 8.836 3.934 1 93.69 117 ASN B C 1
ATOM 2122 O O . ASN B 1 117 ? -10.859 9.305 2.881 1 93.69 117 ASN B O 1
ATOM 2126 N N . VAL B 1 118 ? -10.383 9.484 5 1 97.19 118 VAL B N 1
ATOM 2127 C CA . VAL B 1 118 ? -10.75 10.891 5.039 1 97.19 118 VAL B CA 1
ATOM 2128 C C . VAL B 1 118 ? -9.625 11.734 4.441 1 97.19 118 VAL B C 1
ATOM 2130 O O . VAL B 1 118 ? -8.562 11.875 5.047 1 97.19 118 VAL B O 1
ATOM 2133 N N . ALA B 1 119 ? -9.82 12.219 3.26 1 98.25 119 ALA B N 1
ATOM 2134 C CA . ALA B 1 119 ? -8.953 13.227 2.664 1 98.25 119 ALA B CA 1
ATOM 2135 C C . ALA B 1 119 ? -9.273 14.617 3.215 1 98.25 119 ALA B C 1
ATOM 2137 O O . ALA B 1 119 ? -10.438 15.008 3.283 1 98.25 119 ALA B O 1
ATOM 2138 N N . PHE B 1 120 ? -8.18 15.328 3.656 1 98.56 120 PHE B N 1
ATOM 2139 C CA . PHE B 1 120 ? -8.492 16.547 4.398 1 98.56 120 PHE B CA 1
ATOM 2140 C C . PHE B 1 120 ? -7.578 17.688 3.971 1 98.56 120 PHE B C 1
ATOM 2142 O O . PHE B 1 120 ? -7.672 18.797 4.504 1 98.56 120 PHE B O 1
ATOM 2149 N N . GLY B 1 121 ? -6.66 17.469 2.982 1 98.75 121 GLY B N 1
ATOM 2150 C CA . GLY B 1 121 ? -5.777 18.531 2.527 1 98.75 121 GLY B CA 1
ATOM 2151 C C . GLY B 1 121 ? -5.059 18.188 1.233 1 98.75 121 GLY B C 1
ATOM 2152 O O . GLY B 1 121 ? -5.238 17.094 0.682 1 98.75 121 GLY B O 1
ATOM 2153 N N . LYS B 1 122 ? -4.305 19.156 0.785 1 98.75 122 LYS B N 1
ATOM 2154 C CA . LYS B 1 122 ? -3.535 19.016 -0.449 1 98.75 122 LYS B CA 1
ATOM 2155 C C . LYS B 1 122 ? -2.234 19.812 -0.383 1 98.75 122 LYS B C 1
ATOM 2157 O O . LYS B 1 122 ? -2.215 20.938 0.107 1 98.75 122 LYS B O 1
ATOM 2162 N N . VAL B 1 123 ? -1.199 19.156 -0.898 1 98.88 123 VAL B N 1
ATOM 2163 C CA . VAL B 1 123 ? 0.071 19.859 -1.044 1 98.88 123 VAL B CA 1
ATOM 2164 C C . VAL B 1 123 ? -0.068 20.969 -2.084 1 98.88 123 VAL B C 1
ATOM 2166 O O . VAL B 1 123 ? -0.476 20.719 -3.221 1 98.88 123 VAL B O 1
ATOM 2169 N N . VAL B 1 124 ? 0.26 22.125 -1.646 1 98.75 124 VAL B N 1
ATOM 2170 C CA . VAL B 1 124 ? 0.111 23.25 -2.559 1 98.75 124 VAL B CA 1
ATOM 2171 C C . VAL B 1 124 ? 1.486 23.797 -2.939 1 98.75 124 VAL B C 1
ATOM 2173 O O . VAL B 1 124 ? 1.626 24.5 -3.939 1 98.75 124 VAL B O 1
ATOM 2176 N N . LYS B 1 125 ? 2.508 23.531 -2.219 1 98.69 125 LYS B N 1
ATOM 2177 C CA . LYS B 1 125 ? 3.904 23.844 -2.504 1 98.69 125 LYS B CA 1
ATOM 2178 C C . LYS B 1 125 ? 4.832 22.734 -2.01 1 98.69 125 LYS B C 1
ATOM 2180 O O . LYS B 1 125 ? 4.578 22.125 -0.968 1 98.69 125 LYS B O 1
ATOM 2185 N N . GLY B 1 126 ? 5.898 22.531 -2.752 1 98.69 126 GLY B N 1
ATOM 2186 C CA . GLY B 1 126 ? 6.93 21.625 -2.277 1 98.69 126 GLY B CA 1
ATOM 2187 C C . GLY B 1 126 ? 6.695 20.188 -2.703 1 98.69 126 GLY B C 1
ATOM 2188 O O . GLY B 1 126 ? 7.246 19.25 -2.105 1 98.69 126 GLY B O 1
ATOM 2189 N N . MET B 1 127 ? 5.863 20.016 -3.723 1 98.62 127 MET B N 1
ATOM 2190 C CA . MET B 1 127 ? 5.598 18.672 -4.223 1 98.62 127 MET B CA 1
ATOM 2191 C C . MET B 1 127 ? 6.883 18.016 -4.719 1 98.62 127 MET B C 1
ATOM 2193 O O . MET B 1 127 ? 7.012 16.797 -4.688 1 98.62 127 MET B O 1
ATOM 2197 N N . GLU B 1 128 ? 7.879 18.797 -5.164 1 98.25 128 GLU B N 1
ATOM 2198 C CA . GLU B 1 128 ? 9.156 18.266 -5.625 1 98.25 128 GLU B CA 1
ATOM 2199 C C . GLU B 1 128 ? 9.867 17.516 -4.504 1 98.25 128 GLU B C 1
ATOM 2201 O O . GLU B 1 128 ? 10.594 16.547 -4.762 1 98.25 128 GLU B O 1
ATOM 2206 N N . PHE B 1 129 ? 9.734 17.969 -3.199 1 98.44 129 PHE B N 1
ATOM 2207 C CA . PHE B 1 129 ? 10.352 17.297 -2.066 1 98.44 129 PHE B CA 1
ATOM 2208 C C . PHE B 1 129 ? 9.625 15.992 -1.746 1 98.44 129 PHE B C 1
ATOM 2210 O O . PHE B 1 129 ? 10.258 15 -1.361 1 98.44 129 PHE B O 1
ATOM 2217 N N . VAL B 1 130 ? 8.273 16.016 -1.906 1 98.56 130 VAL B N 1
ATOM 2218 C CA . VAL B 1 130 ? 7.477 14.805 -1.764 1 98.56 130 VAL B CA 1
ATOM 2219 C C . VAL B 1 130 ? 7.914 13.773 -2.807 1 98.56 130 VAL B C 1
ATOM 2221 O O . VAL B 1 130 ? 8.07 12.594 -2.494 1 98.56 130 VAL B O 1
ATOM 2224 N N . LYS B 1 131 ? 8.242 14.266 -3.979 1 97.88 131 LYS B N 1
ATOM 2225 C CA . LYS B 1 131 ? 8.656 13.383 -5.066 1 97.88 131 LYS B CA 1
ATOM 2226 C C . LYS B 1 131 ? 10.055 12.828 -4.824 1 97.88 131 LYS B C 1
ATOM 2228 O O . LYS B 1 131 ? 10.367 11.711 -5.227 1 97.88 131 LYS B O 1
ATOM 2233 N N . ILE B 1 132 ? 10.93 13.562 -4.141 1 97.94 132 ILE B N 1
ATOM 2234 C CA . ILE B 1 132 ? 12.234 13.039 -3.752 1 97.94 132 ILE B CA 1
ATOM 2235 C C . ILE B 1 132 ? 12.062 11.836 -2.826 1 97.94 132 ILE B C 1
ATOM 2237 O O . ILE B 1 132 ? 12.734 10.82 -2.982 1 97.94 132 ILE B O 1
ATOM 2241 N N . ILE B 1 133 ? 11.102 11.961 -1.893 1 98 133 ILE B N 1
ATOM 2242 C CA . ILE B 1 133 ? 10.828 10.867 -0.966 1 98 133 ILE B CA 1
ATOM 2243 C C . ILE B 1 133 ? 10.359 9.641 -1.741 1 98 133 ILE B C 1
ATOM 2245 O O . ILE B 1 133 ? 10.75 8.516 -1.429 1 98 133 ILE B O 1
ATOM 2249 N N . GLU B 1 134 ? 9.57 9.883 -2.744 1 96.88 134 GLU B N 1
ATOM 2250 C CA . GLU B 1 134 ? 9.078 8.812 -3.605 1 96.88 134 GLU B CA 1
ATOM 2251 C C . GLU B 1 134 ? 10.219 8.023 -4.227 1 96.88 134 GLU B C 1
ATOM 2253 O O . GLU B 1 134 ? 10.156 6.797 -4.316 1 96.88 134 GLU B O 1
ATOM 2258 N N . LYS B 1 135 ? 11.297 8.742 -4.613 1 94.5 135 LYS B N 1
ATOM 2259 C CA . LYS B 1 135 ? 12.43 8.148 -5.312 1 94.5 135 LYS B CA 1
ATOM 2260 C C . LYS B 1 135 ? 13.164 7.152 -4.422 1 94.5 135 LYS B C 1
ATOM 2262 O O . LYS B 1 135 ? 13.859 6.262 -4.914 1 94.5 135 LYS B O 1
ATOM 2267 N N . TYR B 1 136 ? 13.008 7.34 -3.133 1 94.88 136 TYR B N 1
ATOM 2268 C CA . TYR B 1 136 ? 13.719 6.484 -2.184 1 94.88 136 TYR B CA 1
ATOM 2269 C C . TYR B 1 136 ? 12.773 5.465 -1.561 1 94.88 136 TYR B C 1
ATOM 2271 O O . TYR B 1 136 ? 13.109 4.828 -0.559 1 94.88 136 TYR B O 1
ATOM 2279 N N . GLY B 1 137 ? 11.5 5.383 -2.174 1 93.25 137 GLY B N 1
ATOM 2280 C CA . GLY B 1 137 ? 10.547 4.387 -1.708 1 93.25 137 GLY B CA 1
ATOM 2281 C C . GLY B 1 137 ? 10.836 2.994 -2.232 1 93.25 137 GLY B C 1
ATOM 2282 O O . GLY B 1 137 ? 11.766 2.801 -3.018 1 93.25 137 GLY B O 1
ATOM 2283 N N . SER B 1 138 ? 10.117 2.102 -1.636 1 88.81 138 SER B N 1
ATOM 2284 C CA . SER B 1 138 ? 10.234 0.706 -2.041 1 88.81 138 SER B CA 1
ATOM 2285 C C . SER B 1 138 ? 8.875 0.027 -2.104 1 88.81 138 SER B C 1
ATOM 2287 O O . SER B 1 138 ? 7.891 0.543 -1.564 1 88.81 138 SER B O 1
ATOM 2289 N N . VAL B 1 139 ? 8.805 -1.087 -2.781 1 86.75 139 VAL B N 1
ATOM 2290 C CA . VAL B 1 139 ? 7.582 -1.87 -2.906 1 86.75 139 VAL B CA 1
ATOM 2291 C C . VAL B 1 139 ? 7.09 -2.291 -1.522 1 86.75 139 VAL B C 1
ATOM 2293 O O . VAL B 1 139 ? 5.883 -2.35 -1.275 1 86.75 139 VAL B O 1
ATOM 2296 N N . GLN B 1 140 ? 7.973 -2.51 -0.557 1 84.62 140 GLN B N 1
ATOM 2297 C CA . GLN B 1 140 ? 7.625 -2.945 0.791 1 84.62 140 GLN B CA 1
ATOM 2298 C C . GLN B 1 140 ? 7.277 -1.755 1.681 1 84.62 140 GLN B C 1
ATOM 2300 O O . GLN B 1 140 ? 6.812 -1.932 2.811 1 84.62 140 GLN B O 1
ATOM 2305 N N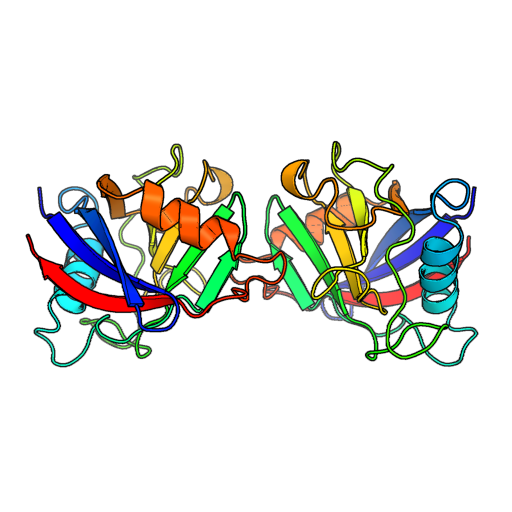 . GLY B 1 141 ? 7.543 -0.596 1.149 1 91.06 141 GLY B N 1
ATOM 2306 C CA . GLY B 1 141 ? 7.117 0.602 1.855 1 91.06 141 GLY B CA 1
ATOM 2307 C C . GLY B 1 141 ? 8.219 1.225 2.691 1 91.06 141 GLY B C 1
ATOM 2308 O O . GLY B 1 141 ? 8.109 2.377 3.117 1 91.06 141 GLY B O 1
ATOM 2309 N N . ILE B 1 142 ? 9.328 0.466 2.979 1 89.56 142 ILE B N 1
ATOM 2310 C CA . ILE B 1 142 ? 10.422 0.999 3.785 1 89.56 142 ILE B CA 1
ATOM 2311 C C . ILE B 1 142 ? 11.312 1.885 2.922 1 89.56 142 ILE B C 1
ATOM 2313 O O . ILE B 1 142 ? 11.922 1.413 1.957 1 89.56 142 ILE B O 1
ATOM 2317 N N . PRO B 1 143 ? 11.422 3.168 3.27 1 93.69 143 PRO B N 1
ATOM 2318 C CA . PRO B 1 143 ? 12.305 4.035 2.488 1 93.69 143 PRO B CA 1
ATOM 2319 C C . PRO B 1 143 ? 13.773 3.648 2.611 1 93.69 143 PRO B C 1
ATOM 2321 O O . PRO B 1 143 ? 14.211 3.201 3.676 1 93.69 143 PRO B O 1
ATOM 2324 N N . THR B 1 144 ? 14.57 3.885 1.539 1 92.81 144 THR B N 1
ATOM 2325 C CA . THR B 1 144 ? 15.992 3.541 1.503 1 92.81 144 THR B CA 1
ATOM 2326 C C . THR B 1 144 ? 16.844 4.688 2.041 1 92.81 144 THR B C 1
ATOM 2328 O O . THR B 1 144 ? 18.062 4.605 2.051 1 92.81 144 THR B O 1
ATOM 2331 N N . ALA B 1 145 ? 16.234 5.773 2.42 1 96.69 145 ALA B N 1
ATOM 2332 C CA . ALA B 1 145 ? 16.828 6.898 3.133 1 96.69 145 ALA B CA 1
ATOM 2333 C C . ALA B 1 145 ? 15.938 7.344 4.293 1 96.69 145 ALA B C 1
ATOM 2335 O O . ALA B 1 145 ? 14.75 7.016 4.336 1 96.69 145 ALA B O 1
ATOM 2336 N N . LYS B 1 146 ? 16.625 7.938 5.238 1 97.31 146 LYS B N 1
ATOM 2337 C CA . LYS B 1 146 ? 15.875 8.422 6.395 1 97.31 146 LYS B CA 1
ATOM 2338 C C . LYS B 1 146 ? 15.312 9.812 6.141 1 97.31 146 LYS B C 1
ATOM 2340 O O . LYS B 1 146 ? 16.062 10.758 5.883 1 97.31 146 LYS B O 1
ATOM 2345 N N . PHE B 1 147 ? 14.031 9.969 6.152 1 98.5 147 PHE B N 1
ATOM 2346 C CA . PHE B 1 147 ? 13.352 11.258 6.02 1 98.5 147 PHE B CA 1
ATOM 2347 C C . PHE B 1 147 ? 12.648 11.633 7.316 1 98.5 147 PHE B C 1
ATOM 2349 O O . PHE B 1 147 ? 11.875 10.844 7.863 1 98.5 147 PHE B O 1
ATOM 2356 N N . THR B 1 148 ? 12.914 12.797 7.867 1 98.31 148 THR B N 1
ATOM 2357 C CA . THR B 1 148 ? 12.367 13.266 9.133 1 98.31 148 THR B CA 1
ATOM 2358 C C . THR B 1 148 ? 11.742 14.648 8.977 1 98.31 148 THR B C 1
AT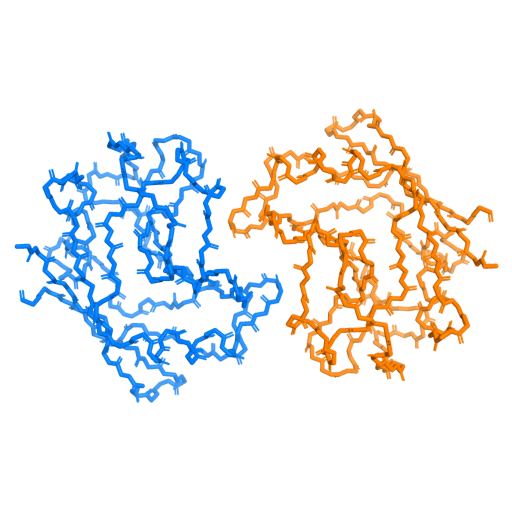OM 2360 O O . THR B 1 148 ? 12.242 15.477 8.219 1 98.31 148 THR B O 1
ATOM 2363 N N . ILE B 1 149 ? 10.625 14.828 9.641 1 98.56 149 ILE B N 1
ATOM 2364 C CA . ILE B 1 149 ? 10.094 16.188 9.773 1 98.56 149 ILE B CA 1
ATOM 2365 C C . ILE B 1 149 ? 10.891 16.953 10.828 1 98.56 149 ILE B C 1
ATOM 2367 O O . ILE B 1 149 ? 10.797 16.656 12.023 1 98.56 149 ILE B O 1
ATOM 2371 N N . VAL B 1 150 ? 11.617 17.938 10.422 1 98.56 150 VAL B N 1
ATOM 2372 C CA . VAL B 1 150 ? 12.516 18.609 11.344 1 98.56 150 VAL B CA 1
ATOM 2373 C C . VAL B 1 150 ? 11.852 19.875 11.883 1 98.56 150 VAL B C 1
ATOM 2375 O O . VAL B 1 150 ? 12.266 20.422 12.906 1 98.56 150 VAL B O 1
ATOM 2378 N N . ASP B 1 151 ? 10.898 20.391 11.172 1 98.56 151 ASP B N 1
ATOM 2379 C CA . ASP B 1 151 ? 10.078 21.516 11.602 1 98.56 151 ASP B CA 1
ATOM 2380 C C . ASP B 1 151 ? 8.695 21.469 10.961 1 98.56 151 ASP B C 1
ATOM 2382 O O . ASP B 1 151 ? 8.539 20.953 9.852 1 98.56 151 ASP B O 1
ATOM 2386 N N . CYS B 1 152 ? 7.754 21.922 11.688 1 98.62 152 CYS B N 1
ATOM 2387 C CA . CYS B 1 152 ? 6.387 22.016 11.195 1 98.62 152 CYS B CA 1
ATOM 2388 C C . CYS B 1 152 ? 5.57 23 12.008 1 98.62 152 CYS B C 1
ATOM 2390 O O . CYS B 1 152 ? 5.91 23.297 13.156 1 98.62 152 CYS B O 1
ATOM 2392 N N . GLY B 1 153 ? 4.555 23.484 11.383 1 98.44 153 GLY B N 1
ATOM 2393 C CA . GLY B 1 153 ? 3.723 24.484 12.023 1 98.44 153 GLY B CA 1
ATOM 2394 C C . GLY B 1 153 ? 2.611 25 11.125 1 98.44 153 GLY B C 1
ATOM 2395 O O . GLY B 1 153 ? 2.367 24.438 10.055 1 98.44 153 GLY B O 1
ATOM 2396 N N . GLU B 1 154 ? 1.904 25.859 11.609 1 98.44 154 GLU B N 1
ATOM 2397 C CA . GLU B 1 154 ? 0.834 26.531 10.883 1 98.44 154 GLU B CA 1
ATOM 2398 C C . GLU B 1 154 ? 1.348 27.797 10.188 1 98.44 154 GLU B C 1
ATOM 2400 O O . GLU B 1 154 ? 2.158 28.531 10.75 1 98.44 154 GLU B O 1
ATOM 2405 N N . LEU B 1 155 ? 0.929 27.953 8.984 1 97.88 155 LEU B N 1
ATOM 2406 C CA . LEU B 1 155 ? 1.294 29.156 8.242 1 97.88 155 LEU B CA 1
ATOM 2407 C C . LEU B 1 155 ? 0.294 30.281 8.5 1 97.88 155 LEU B C 1
ATOM 2409 O O . LEU B 1 155 ? -0.875 30.016 8.789 1 97.88 155 LEU B O 1
#

pLDDT: mean 96.15, std 3.65, range [78.88, 98.94]

Foldseek 3Di:
DWKKKFFKDWQPHTDGIWMKDWQCVQQVPVSVQQQCQQACVLVWHQAFWWFFFAAAQFKIKTDTPQFTPVGNWAFQRWQPDFQAFFFWKWFDAPWGRGGGHMMMGTRGRDRVCGPTIHTTIGTPPDNVVRVVQNVQHDNVGGGVIIMGGNHMHID/DWKKKFFKAWQNHTDGIWMKDWQCVQQVVVSVQQQCQQACVLVHHQAFWWFFFAAAQFKIKTDTPQFTPVGNWAAQRFQPDFQAFFFFKWFDAPWGRGGGRMMMGTRGRDRVCGPTIHTTIGTPPDNVVRVVQNVQHDNVGGGVIIMGGNHMHID

InterPro domains:
  IPR002130 Cyclophilin-type peptidyl-prolyl cis-trans isomerase domain [PF00160] (12-153)
  IPR002130 Cyclophilin-type peptidyl-prolyl cis-trans isomerase domain [PR00153] (22-37)
  IPR002130 Cyclophilin-type peptidyl-prolyl cis-trans isomerase domain [PR00153] (87-102)
  IPR002130 Cyclophilin-type peptidyl-prolyl cis-trans isomerase domain [PR00153] (102-114)
  IPR002130 Cyclophilin-type peptidyl-prolyl cis-trans isomerase domain [PR00153] (115-130)
  IPR002130 Cyclophilin-type peptidyl-prolyl cis-trans isomerase domain [PS50072] (5-154)
  IPR024936 Cyclophilin-type peptidyl-prolyl cis-trans isomerase [PIRSF001467] (2-154)
  IPR029000 Cyclophilin-like domain superfamily [G3DSA:2.40.100.10] (1-155)
  IPR029000 Cyclophilin-like domain superfamily [SSF50891] (3-155)

Organism: Elysia chlorotica (NCBI:txid188477)